Protein 9FMQ (pdb70)

Nearest PDB structures (foldseek):
  3nr9-assembly1_A-2  TM=9.025E-01  e=6.135E-30  Homo sapiens
  6ytg-assembly1_A  TM=8.975E-01  e=8.026E-30  Homo sapiens
  6yu1-assembly2_c  TM=8.783E-01  e=3.782E-30  Homo sapiens
  6yu1-assembly1_a  TM=8.771E-01  e=2.351E-29  Homo sapiens
  2w9z-assembly1_B  TM=7.245E-01  e=4.584E-13  Homo sapiens

Radius of gyration: 21.8 Å; Cα contacts (8 Å, |Δi|>4): 667; chains: 1; bounding box: 48×62×70 Å

Solvent-accessible surface area: 17630 Å² total; per-residue (Å²): 133,46,132,16,14,12,79,55,103,118,37,93,120,1,63,6,69,17,71,40,94,78,33,76,35,88,63,5,112,17,16,11,0,91,7,92,81,78,113,121,74,4,0,0,18,28,2,102,43,63,190,136,49,9,90,37,2,123,108,3,19,75,0,4,68,24,5,8,179,110,8,80,110,6,174,41,23,5,6,71,10,94,37,102,41,79,28,99,23,188,149,48,76,49,37,13,0,0,2,8,30,86,16,23,52,8,2,71,56,17,1,96,202,46,146,97,128,70,14,66,20,89,21,0,52,23,3,0,77,28,0,0,46,0,0,13,3,0,11,61,93,10,80,0,0,0,1,15,0,31,0,80,8,0,10,3,14,134,20,88,88,75,177,187,171,58,24,60,106,7,39,0,14,0,32,30,0,16,57,2,10,98,6,64,178,92,78,64,92,45,26,85,24,16,43,38,45,12,30,0,0,3,1,1,8,1,66,8,2,28,48,21,0,0,2,0,1,0,0,2,0,1,1,8,1,13,45,2,115,37,19,0,69,1,138,68,32,9,12,0,0,29,4,0,40,39,1,0,85,114,28,154,44,18,78,7,84,38,5,103,174,15,63,131,89,35,114,56,123,4,4,107,43,43,74,82,0,16,131,31,11,108,155,48,166,17,10,36,31,83,22,42,41,97,175,50,98,139,13,136,42,40,82,115,6,58,118,103,8,74,176,12,52,32,1,73,68,27,15,140,122,122,40,46,44,2,16,90,0,0,78,18,0,3,12,14,51,35,166,105,17,100,148,2,18,62,0,45,174,14,67,5,19,149,96

InterPro domains:
  IPR000719 Protein kinase domain [PF00069] (468-806)
  IPR000719 Protein kinase domain [PS50011] (468-806)
  IPR000719 Protein kinase domain [SM00220] (468-806)
  IPR008271 Serine/threonine-protein kinase, active site [PS00108] (596-608)
  IPR011009 Protein kinase-like domain superfamily [SSF56112] (463-811)
  IPR017441 Protein kinase, ATP binding site [PS00107] (474-504)
  IPR051175 Dual specificity CLK kinases [PTHR45646] (381-810)

B-factor: mean 54.38, std 20.31, range [25.88, 158.22]

Structure (mmCIF, N/CA/C/O backbone):
data_9FMQ
#
_entry.id   9FMQ
#
_cell.length_a   64.720
_cell.length_b   68.670
_cell.length_c   84.720
_cell.angle_alpha   90.00
_cell.angle_beta   90.00
_cell.angle_gamma   90.00
#
_symmetry.space_group_name_H-M   'P 21 21 21'
#
loop_
_entity.id
_entity.type
_entity.pdbx_description
1 polymer 'LAMMER-like dual specificity kinase'
2 non-polymer 'ACETATE ION'
3 non-polymer 1,2-ETHANEDIOL
4 non-polymer 'CALCIUM ION'
5 water water
#
loop_
_atom_site.group_PDB
_atom_site.id
_atom_site.type_symbol
_atom_site.label_atom_id
_atom_site.label_alt_id
_atom_site.label_comp_id
_atom_site.label_asym_id
_atom_site.label_entity_id
_atom_site.label_seq_id
_atom_site.pdbx_PDB_ins_code
_atom_site.Cartn_x
_atom_site.Cartn_y
_atom_site.Cartn_z
_atom_site.occupancy
_atom_site.B_iso_or_equiv
_atom_site.auth_seq_id
_atom_site.auth_comp_id
_atom_site.auth_asym_id
_atom_site.auth_atom_id
_atom_site.pdbx_PDB_model_num
ATOM 1 N N . VAL A 1 14 ? 18.289 -16.124 21.844 1.00 89.84 453 VAL A N 1
ATOM 2 C CA . VAL A 1 14 ? 17.401 -17.103 22.459 1.00 82.60 453 VAL A CA 1
ATOM 3 C C . VAL A 1 14 ? 18.018 -17.569 23.770 1.00 86.89 453 VAL A C 1
ATOM 4 O O . VAL A 1 14 ? 19.214 -17.846 23.840 1.00 91.37 453 VAL A O 1
ATOM 8 N N . GLY A 1 15 ? 17.198 -17.661 24.814 1.00 82.78 454 GLY A N 1
ATOM 9 C CA . GLY A 1 15 ? 17.656 -18.039 26.127 1.00 84.41 454 GLY A CA 1
ATOM 10 C C . GLY A 1 15 ? 17.847 -16.875 27.077 1.00 91.81 454 GLY A C 1
ATOM 11 O O . GLY A 1 15 ? 17.912 -17.090 28.293 1.00 92.59 454 GLY A O 1
ATOM 12 N N . GLU A 1 16 ? 17.954 -15.656 26.554 1.00 84.40 455 GLU A N 1
ATOM 13 C CA . GLU A 1 16 ? 17.886 -14.467 27.387 1.00 79.12 455 GLU A CA 1
ATOM 14 C C . GLU A 1 16 ? 16.472 -14.312 27.946 1.00 70.92 455 GLU A C 1
ATOM 15 O O . GLU A 1 16 ? 15.554 -15.063 27.619 1.00 65.96 455 GLU A O 1
ATOM 21 N N . GLY A 1 17 ? 16.296 -13.315 28.800 1.00 69.29 456 GLY A N 1
ATOM 22 C CA . GLY A 1 17 ? 14.998 -12.993 29.345 1.00 63.82 456 GLY A CA 1
ATOM 23 C C . GLY A 1 17 ? 14.623 -11.571 28.985 1.00 63.29 456 GLY A C 1
ATOM 24 O O . GLY A 1 17 ? 15.484 -10.732 28.728 1.00 65.51 456 GLY A O 1
ATOM 25 N N . LEU A 1 18 ? 13.328 -11.313 28.948 1.00 61.47 457 LEU A N 1
ATOM 26 C CA . LEU A 1 18 ? 12.815 -9.984 28.703 1.00 57.50 457 LEU A CA 1
ATOM 27 C C . LEU A 1 18 ? 12.051 -9.528 29.935 1.00 58.25 457 LEU A C 1
ATOM 28 O O . LEU A 1 18 ? 11.401 -10.329 30.614 1.00 55.69 457 LEU A O 1
ATOM 33 N N . GLY A 1 19 ? 12.136 -8.236 30.219 1.00 59.47 458 GLY A N 1
ATOM 34 C CA . GLY A 1 19 ? 11.343 -7.632 31.262 1.00 59.43 458 GLY A CA 1
ATOM 35 C C . GLY A 1 19 ? 11.781 -8.063 32.641 1.00 64.35 458 GLY A C 1
ATOM 36 O O . GLY A 1 19 ? 11.041 -8.734 33.372 1.00 60.47 458 GLY A O 1
ATOM 37 N N . PRO A 1 20 ? 13.003 -7.661 33.022 1.00 68.47 459 PRO A N 1
ATOM 38 C CA . PRO A 1 20 ? 13.536 -8.019 34.341 1.00 63.11 459 PRO A CA 1
ATOM 39 C C . PRO A 1 20 ? 12.585 -7.610 35.457 1.00 67.84 459 PRO A C 1
ATOM 40 O O . PRO A 1 20 ? 11.869 -6.612 35.355 1.00 68.58 459 PRO A O 1
ATOM 44 N N . THR A 1 21 ? 12.585 -8.386 36.541 1.00 66.22 460 THR A N 1
ATOM 45 C CA . THR A 1 21 ? 11.689 -8.089 37.647 1.00 68.38 460 THR A CA 1
ATOM 46 C C . THR A 1 21 ? 12.428 -8.356 38.942 1.00 68.51 460 THR A C 1
ATOM 47 O O . THR A 1 21 ? 13.558 -8.856 38.939 1.00 70.12 460 THR A O 1
ATOM 51 N N . ALA A 1 22 ? 11.784 -8.003 40.057 1.00 67.60 461 ALA A N 1
ATOM 52 C CA . ALA A 1 22 ? 12.395 -8.266 41.359 1.00 74.65 461 ALA A CA 1
ATOM 53 C C . ALA A 1 22 ? 12.702 -9.755 41.532 1.00 71.91 461 ALA A C 1
ATOM 54 O O . ALA A 1 22 ? 13.835 -10.131 41.861 1.00 68.15 461 ALA A O 1
ATOM 56 N N . ASP A 1 23 ? 11.711 -10.624 41.278 1.00 69.15 462 ASP A N 1
ATOM 57 C CA . ASP A 1 23 ? 11.931 -12.063 41.433 1.00 67.85 462 ASP A CA 1
ATOM 58 C C . ASP A 1 23 ? 12.835 -12.623 40.342 1.00 66.54 462 ASP A C 1
ATOM 59 O O . ASP A 1 23 ? 13.596 -13.568 40.592 1.00 66.06 462 ASP A O 1
ATOM 64 N N . PHE A 1 24 ? 12.760 -12.065 39.136 1.00 65.79 463 PHE A N 1
ATOM 65 C CA . PHE A 1 24 ? 13.437 -12.590 37.949 1.00 63.75 463 PHE A CA 1
ATOM 66 C C . PHE A 1 24 ? 14.239 -11.461 37.331 1.00 66.13 463 PHE A C 1
ATOM 67 O O . PHE A 1 24 ? 13.795 -10.825 36.362 1.00 67.80 463 PHE A O 1
ATOM 75 N N . PRO A 1 25 ? 15.427 -11.184 37.875 1.00 68.85 464 PRO A N 1
ATOM 76 C CA . PRO A 1 25 ? 16.246 -10.071 37.375 1.00 67.49 464 PRO A CA 1
ATOM 77 C C . PRO A 1 25 ? 16.826 -10.302 35.994 1.00 72.21 464 PRO A C 1
ATOM 78 O O . PRO A 1 25 ? 17.154 -9.324 35.311 1.00 76.42 464 PRO A O 1
ATOM 82 N N . ASN A 1 26 ? 16.979 -11.550 35.562 1.00 69.69 465 ASN A N 1
ATOM 83 C CA . ASN A 1 26 ? 17.362 -11.847 34.188 1.00 71.13 465 ASN A CA 1
ATOM 84 C C . ASN A 1 26 ? 16.178 -11.838 33.227 1.00 68.42 465 ASN A C 1
ATOM 85 O O . ASN A 1 26 ? 16.324 -12.281 32.079 1.00 65.76 465 ASN A O 1
ATOM 90 N N . GLY A 1 27 ? 15.016 -11.354 33.668 1.00 66.40 466 GLY A N 1
ATOM 91 C CA . GLY A 1 27 ? 13.862 -11.253 32.798 1.00 64.21 466 GLY A CA 1
ATOM 92 C C . GLY A 1 27 ? 12.722 -12.168 33.183 1.00 55.10 466 GLY A C 1
ATOM 93 O O . GLY A 1 27 ? 12.919 -13.364 33.389 1.00 58.72 466 GLY A O 1
ATOM 94 N N . ARG A 1 28 ? 11.519 -11.611 33.269 1.00 58.08 467 ARG A N 1
ATOM 95 C CA . ARG A 1 28 ? 10.333 -12.409 33.566 1.00 53.48 467 ARG A CA 1
ATOM 96 C C . ARG A 1 28 ? 10.024 -13.398 32.449 1.00 51.37 467 ARG A C 1
ATOM 97 O O . ARG A 1 28 ? 9.567 -14.522 32.696 1.00 46.39 467 ARG A O 1
ATOM 105 N N . TYR A 1 29 ? 10.204 -12.968 31.223 1.00 49.17 468 TYR A N 1
ATOM 106 C CA . TYR A 1 29 ? 9.852 -13.750 30.051 1.00 47.90 468 TYR A CA 1
ATOM 107 C C . TYR A 1 29 ? 11.138 -14.338 29.503 1.00 52.54 468 TYR A C 1
ATOM 108 O O . TYR A 1 29 ? 12.019 -13.603 29.039 1.00 56.59 468 TYR A O 1
ATOM 117 N N . GLN A 1 30 ? 11.254 -15.654 29.577 1.00 49.73 469 GLN A N 1
ATOM 118 C CA . GLN A 1 30 ? 12.445 -16.335 29.106 1.00 51.95 469 GLN A CA 1
ATOM 119 C C . GLN A 1 30 ? 12.233 -16.695 27.642 1.00 52.86 469 GLN A C 1
ATOM 120 O O . GLN A 1 30 ? 11.281 -17.405 27.300 1.00 49.86 469 GLN A O 1
ATOM 126 N N . ILE A 1 31 ? 13.102 -16.174 26.780 1.00 56.77 470 ILE A N 1
ATOM 127 C CA . ILE A 1 31 ? 12.958 -16.389 25.347 1.00 55.80 470 ILE A CA 1
ATOM 128 C C . ILE A 1 31 ? 13.231 -17.849 25.034 1.00 55.52 470 ILE A C 1
ATOM 129 O O . ILE A 1 31 ? 14.276 -18.397 25.406 1.00 61.81 470 ILE A O 1
ATOM 134 N N . LEU A 1 32 ? 12.304 -18.482 24.326 1.00 54.06 471 LEU A N 1
ATOM 135 C CA . LEU A 1 32 ? 12.458 -19.884 23.976 1.00 55.85 471 LEU A CA 1
ATOM 136 C C . LEU A 1 32 ? 12.774 -20.097 22.508 1.00 57.96 471 LEU A C 1
ATOM 137 O O . LEU A 1 32 ? 13.726 -20.802 22.188 1.00 63.94 471 LEU A O 1
ATOM 142 N N . ALA A 1 33 ? 11.993 -19.519 21.608 1.00 56.25 472 ALA A N 1
ATOM 143 C CA . ALA A 1 33 ? 12.121 -19.841 20.195 1.00 57.45 472 ALA A CA 1
ATOM 144 C C . ALA A 1 33 ? 11.625 -18.663 19.374 1.00 60.91 472 ALA A C 1
ATOM 145 O O . ALA A 1 33 ? 10.800 -17.863 19.849 1.00 53.22 472 ALA A O 1
ATOM 147 N N . PRO A 1 34 ? 12.086 -18.540 18.132 1.00 60.53 473 PRO A N 1
ATOM 148 C CA . PRO A 1 34 ? 11.507 -17.545 17.228 1.00 55.65 473 PRO A CA 1
ATOM 149 C C . PRO A 1 34 ? 10.083 -17.904 16.830 1.00 54.37 473 PRO A C 1
ATOM 150 O O . PRO A 1 34 ? 9.714 -19.077 16.707 1.00 58.68 473 PRO A O 1
ATOM 154 N N . LEU A 1 35 ? 9.285 -16.876 16.598 1.00 57.28 474 LEU A N 1
ATOM 155 C CA . LEU A 1 35 ? 7.967 -17.076 16.008 1.00 56.85 474 LEU A CA 1
ATOM 156 C C . LEU A 1 35 ? 7.814 -16.391 14.668 1.00 58.11 474 LEU A C 1
ATOM 157 O O . LEU A 1 35 ? 7.230 -16.968 13.754 1.00 65.49 474 LEU A O 1
ATOM 162 N N . GLY A 1 36 ? 8.325 -15.180 14.529 1.00 57.45 475 GLY A N 1
ATOM 163 C CA . GLY A 1 36 ? 8.154 -14.440 13.291 1.00 61.07 475 GLY A CA 1
ATOM 164 C C . GLY A 1 36 ? 8.916 -13.144 13.390 1.00 61.92 475 GLY A C 1
ATOM 165 O O . GLY A 1 36 ? 9.410 -12.769 14.459 1.00 60.42 475 GLY A O 1
ATOM 166 N N . SER A 1 37 ? 9.019 -12.464 12.247 1.00 60.20 476 SER A N 1
ATOM 167 C CA . SER A 1 37 ? 9.786 -11.236 12.171 1.00 58.84 476 SER A CA 1
ATOM 168 C C . SER A 1 37 ? 9.244 -10.374 11.040 1.00 60.99 476 SER A C 1
ATOM 169 O O . SER A 1 37 ? 8.517 -10.840 10.166 1.00 61.64 476 SER A O 1
ATOM 172 N N . GLY A 1 38 ? 9.627 -9.114 11.066 1.00 61.14 477 GLY A N 1
ATOM 173 C CA . GLY A 1 38 ? 9.197 -8.187 10.042 1.00 64.45 477 GLY A CA 1
ATOM 174 C C . GLY A 1 38 ? 9.786 -6.839 10.346 1.00 66.63 477 GLY A C 1
ATOM 175 O O . GLY A 1 38 ? 10.523 -6.657 11.324 1.00 66.25 477 GLY A O 1
ATOM 176 N N . THR A 1 39 ? 9.453 -5.881 9.491 1.00 67.60 478 THR A N 1
ATOM 177 C CA . THR A 1 39 ? 9.970 -4.544 9.699 1.00 67.06 478 THR A CA 1
ATOM 178 C C . THR A 1 39 ? 9.631 -4.011 11.084 1.00 71.44 478 THR A C 1
ATOM 179 O O . THR A 1 39 ? 10.340 -3.135 11.587 1.00 77.02 478 THR A O 1
ATOM 183 N N . PHE A 1 40 ? 8.587 -4.542 11.726 1.00 70.86 479 PHE A N 1
ATOM 184 C CA . PHE A 1 40 ? 8.255 -4.116 13.082 1.00 72.64 479 PHE A CA 1
ATOM 185 C C . PHE A 1 40 ? 9.273 -4.617 14.104 1.00 70.09 479 PHE A C 1
ATOM 186 O O . PHE A 1 40 ? 9.541 -3.937 15.101 1.00 72.11 479 PHE A O 1
ATOM 194 N N . GLY A 1 41 ? 9.824 -5.794 13.897 1.00 68.32 480 GLY A N 1
ATOM 195 C CA . GLY A 1 41 ? 10.659 -6.403 14.911 1.00 65.11 480 GLY A CA 1
ATOM 196 C C . GLY A 1 41 ? 10.506 -7.913 14.889 1.00 63.69 480 GLY A C 1
ATOM 197 O O . GLY A 1 41 ? 10.403 -8.526 13.821 1.00 59.48 480 GLY A O 1
ATOM 198 N N . LYS A 1 42 ? 10.477 -8.494 16.084 1.00 55.82 481 LYS A N 1
ATOM 199 C CA . LYS A 1 42 ? 10.533 -9.929 16.224 1.00 56.39 481 LYS A CA 1
ATOM 200 C C . LYS A 1 42 ? 9.460 -10.363 17.206 1.00 49.75 481 LYS A C 1
ATOM 201 O O . LYS A 1 42 ? 9.118 -9.622 18.129 1.00 57.65 481 LYS A O 1
ATOM 207 N N . VAL A 1 43 ? 8.919 -11.551 16.977 1.00 52.19 482 VAL A N 1
ATOM 208 C CA . VAL A 1 43 ? 8.050 -12.222 17.935 1.00 49.77 482 VAL A CA 1
ATOM 209 C C . VAL A 1 43 ? 8.777 -13.470 18.384 1.00 54.41 482 VAL A C 1
ATOM 210 O O . VAL A 1 43 ? 9.328 -14.214 17.560 1.00 52.51 482 VAL A O 1
ATOM 214 N N . VAL A 1 44 ? 8.769 -13.704 19.692 1.00 47.62 483 VAL A N 1
ATOM 215 C CA . VAL A 1 44 ? 9.455 -14.838 20.276 1.00 48.50 483 VAL A CA 1
ATOM 216 C C . VAL A 1 44 ? 8.465 -15.584 21.151 1.00 48.99 483 VAL A C 1
ATOM 217 O O . VAL A 1 44 ? 7.587 -14.978 21.773 1.00 43.89 483 VAL A O 1
ATOM 221 N N . SER A 1 45 ? 8.558 -16.904 21.119 1.00 49.20 484 SER A N 1
ATOM 222 C CA . SER A 1 45 ? 7.890 -17.732 22.095 1.00 46.07 484 SER A CA 1
ATOM 223 C C . SER A 1 45 ? 8.661 -17.619 23.404 1.00 43.52 484 SER A C 1
ATOM 224 O O . SER A 1 45 ? 9.891 -17.650 23.412 1.00 46.79 484 SER A O 1
ATOM 227 N N . CYS A 1 46 ? 7.942 -17.460 24.504 1.00 43.87 485 CYS A N 1
ATOM 228 C CA . CYS A 1 46 ? 8.575 -17.200 25.782 1.00 40.69 485 CYS A CA 1
ATOM 229 C C . CYS A 1 46 ? 7.880 -18.006 26.859 1.00 39.70 485 CYS A C 1
ATOM 230 O O . CYS A 1 46 ? 6.709 -18.342 26.728 1.00 40.97 485 CYS A O 1
ATOM 233 N N . TRP A 1 47 ? 8.626 -18.306 27.914 1.00 45.27 486 TRP A N 1
ATOM 234 C CA . TRP A 1 47 ? 8.092 -18.876 29.146 1.00 41.86 486 TRP A CA 1
ATOM 235 C C . TRP A 1 47 ? 7.925 -17.753 30.158 1.00 41.18 486 TRP A C 1
ATOM 236 O O . TRP A 1 47 ? 8.905 -17.087 30.517 1.00 46.94 486 TRP A O 1
ATOM 247 N N . ASP A 1 48 ? 6.693 -17.538 30.605 1.00 42.30 487 ASP A N 1
ATOM 248 C CA . ASP A 1 48 ? 6.410 -16.529 31.617 1.00 37.88 487 ASP A CA 1
ATOM 249 C C . ASP A 1 48 ? 6.786 -17.171 32.946 1.00 43.61 487 ASP A C 1
ATOM 250 O O . ASP A 1 48 ? 6.127 -18.114 33.393 1.00 39.86 487 ASP A O 1
ATOM 255 N N A ARG A 1 49 ? 7.865 -16.692 33.560 0.56 44.01 488 ARG A N 1
ATOM 256 N N B ARG A 1 49 ? 7.875 -16.691 33.551 0.44 44.02 488 ARG A N 1
ATOM 257 C CA A ARG A 1 49 ? 8.344 -17.336 34.773 0.56 45.56 488 ARG A CA 1
ATOM 258 C CA B ARG A 1 49 ? 8.382 -17.293 34.777 0.44 45.56 488 ARG A CA 1
ATOM 259 C C A ARG A 1 49 ? 7.417 -17.087 35.955 0.56 45.73 488 ARG A C 1
ATOM 260 C C B ARG A 1 49 ? 7.451 -17.058 35.962 0.44 45.72 488 ARG A C 1
ATOM 261 O O A ARG A 1 49 ? 7.491 -17.823 36.945 0.56 45.36 488 ARG A O 1
ATOM 262 O O B ARG A 1 49 ? 7.560 -17.773 36.965 0.44 45.39 488 ARG A O 1
ATOM 277 N N . VAL A 1 50 ? 6.531 -16.097 35.863 1.00 45.63 489 VAL A N 1
ATOM 278 C CA . VAL A 1 50 ? 5.592 -15.826 36.951 1.00 45.12 489 VAL A CA 1
ATOM 279 C C . VAL A 1 50 ? 4.424 -16.798 36.924 1.00 44.83 489 VAL A C 1
ATOM 280 O O . VAL A 1 50 ? 4.114 -17.443 37.933 1.00 49.65 489 VAL A O 1
ATOM 284 N N . THR A 1 51 ? 3.708 -16.846 35.797 1.00 42.50 490 THR A N 1
ATOM 285 C CA . THR A 1 51 ? 2.532 -17.689 35.698 1.00 39.25 490 THR A CA 1
ATOM 286 C C . THR A 1 51 ? 2.855 -19.087 35.218 1.00 44.79 490 THR A C 1
ATOM 287 O O . THR A 1 51 ? 1.985 -19.958 35.310 1.00 42.37 490 THR A O 1
ATOM 291 N N . GLU A 1 52 ? 4.083 -19.307 34.730 1.00 44.20 491 GLU A N 1
ATOM 292 C CA . GLU A 1 52 ? 4.567 -20.581 34.194 1.00 37.38 491 GLU A CA 1
ATOM 293 C C . GLU A 1 52 ? 3.640 -21.072 33.096 1.00 38.79 491 GLU A C 1
ATOM 294 O O . GLU A 1 52 ? 3.010 -22.137 33.156 1.00 39.08 491 GLU A O 1
ATOM 300 N N A GLN A 1 53 ? 3.554 -20.255 32.053 0.47 41.21 492 GLN A N 1
ATOM 301 N N B GLN A 1 53 ? 3.607 -20.245 32.058 0.53 41.20 492 GLN A N 1
ATOM 302 C CA A GLN A 1 53 ? 2.842 -20.654 30.851 0.47 38.91 492 GLN A CA 1
ATOM 303 C CA B GLN A 1 53 ? 2.849 -20.475 30.848 0.53 39.01 492 GLN A CA 1
ATOM 304 C C A GLN A 1 53 ? 3.547 -20.022 29.665 0.47 38.63 492 GLN A C 1
ATOM 305 C C B GLN A 1 53 ? 3.743 -20.121 29.676 0.53 38.43 492 GLN A C 1
ATOM 306 O O A GLN A 1 53 ? 4.146 -18.946 29.784 0.47 35.98 492 GLN A O 1
ATOM 307 O O B GLN A 1 53 ? 4.662 -19.313 29.803 0.53 37.11 492 GLN A O 1
ATOM 318 N N . LEU A 1 54 ? 3.436 -20.692 28.513 1.00 3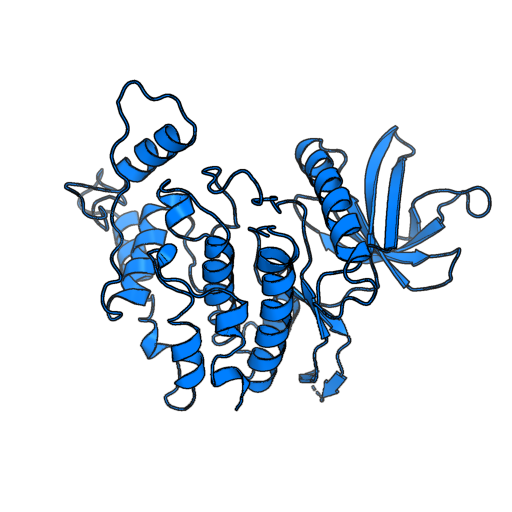6.82 493 LEU A N 1
ATOM 319 C CA . LEU A 1 54 ? 3.970 -20.165 27.259 1.00 38.15 493 LEU A CA 1
ATOM 320 C C . LEU A 1 54 ? 3.211 -18.917 26.826 1.00 40.67 493 LEU A C 1
ATOM 321 O O . LEU A 1 54 ? 1.981 -18.875 26.853 1.00 37.44 493 LEU A O 1
ATOM 326 N N . VAL A 1 55 ? 3.943 -17.904 26.373 1.00 37.82 494 VAL A N 1
ATOM 327 C CA . VAL A 1 55 ? 3.345 -16.700 25.836 1.00 33.58 494 VAL A CA 1
ATOM 328 C C . VAL A 1 55 ? 4.108 -16.368 24.565 1.00 35.66 494 VAL A C 1
ATOM 329 O O . VAL A 1 55 ? 5.114 -16.982 24.249 1.00 40.66 494 VAL A O 1
ATOM 333 N N . ALA A 1 56 ? 3.612 -15.397 23.835 1.00 36.17 495 ALA A N 1
ATOM 334 C CA . ALA A 1 56 ? 4.374 -14.851 22.727 1.00 38.90 495 ALA A CA 1
ATOM 335 C C . ALA A 1 56 ? 4.647 -13.397 23.040 1.00 39.24 495 ALA A C 1
ATOM 336 O O . ALA A 1 56 ? 3.758 -12.691 23.530 1.00 40.06 495 ALA A O 1
ATOM 338 N N . VAL A 1 57 ? 5.868 -12.944 22.797 1.00 38.76 496 VAL A N 1
ATOM 339 C CA . VAL A 1 57 ? 6.218 -11.553 23.070 1.00 40.81 496 VAL A CA 1
ATOM 340 C C . VAL A 1 57 ? 6.673 -10.902 21.770 1.00 42.22 496 VAL A C 1
ATOM 341 O O . VAL A 1 57 ? 7.593 -11.398 21.114 1.00 45.41 496 VAL A O 1
ATOM 345 N N . LYS A 1 58 ? 6.030 -9.807 21.411 1.00 43.67 497 LYS A N 1
ATOM 346 C CA . LYS A 1 58 ? 6.404 -9.017 20.243 1.00 47.14 497 LYS A CA 1
ATOM 347 C C . LYS A 1 58 ? 7.265 -7.863 20.737 1.00 52.87 497 LYS A C 1
ATOM 348 O O . LYS A 1 58 ? 6.789 -7.017 21.505 1.00 55.64 497 LYS A O 1
ATOM 354 N N . VAL A 1 59 ? 8.530 -7.844 20.320 1.00 52.67 498 VAL A N 1
ATOM 355 C CA . VAL A 1 59 ? 9.466 -6.793 20.691 1.00 60.44 498 VAL A CA 1
ATOM 356 C C . VAL A 1 59 ? 9.737 -5.943 19.454 1.00 64.53 498 VAL A C 1
ATOM 357 O O . VAL A 1 59 ? 10.251 -6.426 18.436 1.00 59.60 498 VAL A O 1
ATOM 361 N N . ILE A 1 60 ? 9.343 -4.698 19.535 1.00 65.46 499 ILE A N 1
ATOM 362 C CA . ILE A 1 60 ? 9.446 -3.779 18.425 1.00 70.58 499 ILE A CA 1
ATOM 363 C C . ILE A 1 60 ? 10.853 -3.201 18.415 1.00 77.57 499 ILE A C 1
ATOM 364 O O . ILE A 1 60 ? 11.356 -2.766 19.455 1.00 78.62 499 ILE A O 1
ATOM 369 N N . ARG A 1 61 ? 11.501 -3.234 17.250 1.00 79.33 500 ARG A N 1
ATOM 370 C CA . ARG A 1 61 ? 12.772 -2.540 17.079 1.00 85.60 500 ARG A CA 1
ATOM 371 C C . ARG A 1 61 ? 12.658 -1.123 17.619 1.00 90.34 500 ARG A C 1
ATOM 372 O O . ARG A 1 61 ? 11.647 -0.450 17.411 1.00 87.32 500 ARG A O 1
ATOM 380 N N . ALA A 1 62 ? 13.704 -0.675 18.319 1.00 98.57 501 ALA A N 1
ATOM 381 C CA . ALA A 1 62 ? 13.703 0.634 18.970 1.00 98.68 501 ALA A CA 1
ATOM 382 C C . ALA A 1 62 ? 13.627 1.783 17.965 1.00 110.48 501 ALA A C 1
ATOM 383 O O . ALA A 1 62 ? 13.621 2.961 18.350 1.00 110.13 501 ALA A O 1
ATOM 385 N N . VAL A 1 63 ? 13.601 1.444 16.673 1.00 113.20 502 VAL A N 1
ATOM 386 C CA . VAL A 1 63 ? 13.230 2.393 15.628 1.00 116.50 502 VAL A CA 1
ATOM 387 C C . VAL A 1 63 ? 11.900 3.043 15.993 1.00 115.84 502 VAL A C 1
ATOM 388 O O . VAL A 1 63 ? 10.948 2.353 16.373 1.00 116.59 502 VAL A O 1
ATOM 392 N N . ARG A 1 64 ? 11.825 4.377 15.872 1.00 101.64 503 ARG A N 1
ATOM 393 C CA . ARG A 1 64 ? 10.648 5.106 16.350 1.00 102.19 503 ARG A CA 1
ATOM 394 C C . ARG A 1 64 ? 9.398 4.784 15.536 1.00 100.50 503 ARG A C 1
ATOM 395 O O . ARG A 1 64 ? 8.311 4.613 16.105 1.00 94.55 503 ARG A O 1
ATOM 403 N N . LYS A 1 65 ? 9.525 4.727 14.205 1.00 100.22 504 LYS A N 1
ATOM 404 C CA . LYS A 1 65 ? 8.362 4.519 13.343 1.00 91.58 504 LYS A CA 1
ATOM 405 C C . LYS A 1 65 ? 7.566 3.298 13.780 1.00 88.87 504 LYS A C 1
ATOM 406 O O . LYS A 1 65 ? 6.354 3.377 14.012 1.00 87.57 504 LYS A O 1
ATOM 412 N N . TYR A 1 66 ? 8.238 2.161 13.922 1.00 87.22 505 TYR A N 1
ATOM 413 C CA . TYR A 1 66 ? 7.549 0.963 14.363 1.00 81.63 505 TYR A CA 1
ATOM 414 C C . TYR A 1 66 ? 7.213 1.004 15.848 1.00 82.84 505 TYR A C 1
ATOM 415 O O . TYR A 1 66 ? 6.311 0.280 16.283 1.00 74.81 505 TYR A O 1
ATOM 424 N N . ALA A 1 67 ? 7.900 1.836 16.635 1.00 81.53 506 ALA A N 1
ATOM 425 C CA . ALA A 1 67 ? 7.634 1.867 18.071 1.00 81.68 506 ALA A CA 1
ATOM 426 C C . ALA A 1 67 ? 6.399 2.689 18.411 1.00 78.70 506 ALA A C 1
ATOM 427 O O . ALA A 1 67 ? 5.651 2.326 19.324 1.00 78.63 506 ALA A O 1
ATOM 429 N N . GLU A 1 68 ? 6.156 3.785 17.697 1.00 79.33 507 GLU A N 1
ATOM 430 C CA . GLU A 1 68 ? 4.930 4.534 17.943 1.00 77.50 507 GLU A CA 1
ATOM 431 C C . GLU A 1 68 ? 3.710 3.764 17.441 1.00 72.05 507 GLU A C 1
ATOM 432 O O . GLU A 1 68 ? 2.614 3.908 17.993 1.00 69.52 507 GLU A O 1
ATOM 438 N N . ALA A 1 69 ? 3.892 2.925 16.417 1.00 72.34 508 ALA A N 1
ATOM 439 C CA . ALA A 1 69 ? 2.824 2.033 15.979 1.00 67.12 508 ALA A CA 1
ATOM 440 C C . ALA A 1 69 ? 2.522 0.994 17.044 1.00 65.39 508 ALA A C 1
ATOM 441 O O . ALA A 1 69 ? 1.367 0.604 17.237 1.00 61.72 508 ALA A O 1
ATOM 443 N N . ALA A 1 70 ? 3.560 0.515 17.726 1.00 66.12 509 ALA A N 1
ATOM 444 C CA . ALA A 1 70 ? 3.363 -0.463 18.792 1.00 65.67 509 ALA A CA 1
ATOM 445 C C . ALA A 1 70 ? 2.517 0.102 19.922 1.00 63.42 509 ALA A C 1
ATOM 446 O O . ALA A 1 70 ? 1.728 -0.628 20.533 1.00 62.57 509 ALA A O 1
ATOM 448 N N . ARG A 1 71 ? 2.645 1.395 20.192 1.00 63.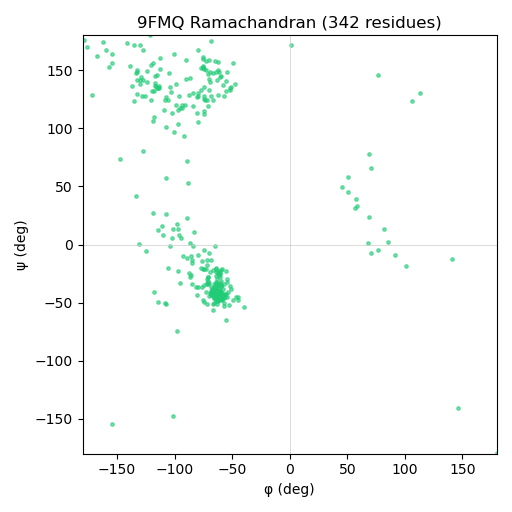50 510 ARG A N 1
ATOM 449 C CA . ARG A 1 71 ? 1.907 2.009 21.286 1.00 63.27 510 ARG A CA 1
ATOM 450 C C . ARG A 1 71 ? 0.434 2.197 20.968 1.00 63.81 510 ARG A C 1
ATOM 451 O O . ARG A 1 71 ? -0.410 2.045 21.857 1.00 61.72 510 ARG A O 1
ATOM 459 N N . MET A 1 72 ? 0.091 2.497 19.714 1.00 63.88 511 MET A N 1
ATOM 460 C CA . MET A 1 72 ? -1.327 2.536 19.380 1.00 63.43 511 MET A CA 1
ATOM 461 C C . MET A 1 72 ? -1.919 1.134 19.400 1.00 53.02 511 MET A C 1
ATOM 462 O O . MET A 1 72 ? -3.080 0.964 19.784 1.00 54.88 511 MET A O 1
ATOM 467 N N . GLU A 1 73 ? -1.115 0.126 19.035 1.00 50.77 512 GLU A N 1
ATOM 468 C CA . GLU A 1 73 ? -1.552 -1.260 19.098 1.00 52.25 512 GLU A CA 1
ATOM 469 C C . GLU A 1 73 ? -1.934 -1.638 20.525 1.00 50.66 512 GLU A C 1
ATOM 470 O O . GLU A 1 73 ? -2.996 -2.224 20.767 1.00 50.84 512 GLU A O 1
ATOM 476 N N . ILE A 1 74 ? -1.087 -1.287 21.486 1.00 51.44 513 ILE A N 1
ATOM 477 C CA . ILE A 1 74 ? -1.412 -1.547 22.888 1.00 52.14 513 ILE A CA 1
ATOM 478 C C . ILE A 1 74 ? -2.760 -0.931 23.238 1.00 47.75 513 ILE A C 1
ATOM 479 O O . ILE A 1 74 ? -3.614 -1.574 23.852 1.00 49.84 513 ILE A O 1
ATOM 484 N N . ASP A 1 75 ? -2.990 0.310 22.813 1.00 55.46 514 ASP A N 1
ATOM 485 C CA . ASP A 1 75 ? -4.223 1.003 23.179 1.00 58.49 514 ASP A CA 1
ATOM 486 C C . ASP A 1 75 ? -5.449 0.302 22.607 1.00 54.71 514 ASP A C 1
ATOM 487 O O . ASP A 1 75 ? -6.453 0.111 23.305 1.00 53.86 514 ASP A O 1
ATOM 492 N N . ILE A 1 76 ? -5.388 -0.104 21.342 1.00 46.69 515 ILE A N 1
ATOM 493 C CA . ILE A 1 76 ? -6.526 -0.812 20.772 1.00 51.55 515 ILE A CA 1
ATOM 494 C C . ILE A 1 76 ? -6.716 -2.155 21.461 1.00 46.03 515 ILE A C 1
ATOM 495 O O . ILE A 1 76 ? -7.840 -2.529 21.818 1.00 44.68 515 ILE A O 1
ATOM 500 N N . LEU A 1 77 ? -5.623 -2.913 21.661 1.00 44.40 516 LEU A N 1
ATOM 501 C CA . LEU A 1 77 ? -5.784 -4.234 22.251 1.00 40.47 516 LEU A CA 1
ATOM 502 C C . LEU A 1 77 ? -6.324 -4.153 23.671 1.00 43.63 516 LEU A C 1
ATOM 503 O O . LEU A 1 77 ? -6.993 -5.086 24.125 1.00 42.11 516 LEU A O 1
ATOM 508 N N . LEU A 1 78 ? -6.070 -3.060 24.385 1.00 44.51 517 LEU A N 1
ATOM 509 C CA . LEU A 1 78 ? -6.683 -2.954 25.712 1.00 51.39 517 LEU A CA 1
ATOM 510 C C . LEU A 1 78 ? -8.203 -2.885 25.590 1.00 50.20 517 LEU A C 1
ATOM 511 O O . LEU A 1 78 ? -8.926 -3.577 26.320 1.00 53.41 517 LEU A O 1
ATOM 516 N N . GLU A 1 79 ? -8.702 -2.096 24.637 1.00 52.30 518 GLU A N 1
ATOM 517 C CA . GLU A 1 79 ? -10.145 -1.963 24.461 1.00 54.72 518 GLU A CA 1
ATOM 518 C C . GLU A 1 79 ? -10.759 -3.260 23.942 1.00 51.07 518 GLU A C 1
ATOM 519 O O . GLU A 1 79 ? -11.782 -3.715 24.467 1.00 52.72 518 GLU A O 1
ATOM 525 N N . LEU A 1 80 ? -10.121 -3.910 22.954 1.00 46.12 519 LEU A N 1
ATOM 526 C CA . LEU A 1 80 ? -10.661 -5.183 22.483 1.00 44.70 519 LEU A CA 1
ATOM 527 C C . LEU A 1 80 ? -10.701 -6.221 23.592 1.00 47.05 519 LEU A C 1
ATOM 528 O O . LEU A 1 80 ? -11.630 -7.038 23.654 1.00 46.77 519 LEU A O 1
ATOM 533 N N . GLY A 1 81 ? -9.665 -6.260 24.433 1.00 45.21 520 GLY A N 1
ATOM 534 C CA . GLY A 1 81 ? -9.622 -7.261 25.474 1.00 47.98 520 GLY A CA 1
ATOM 535 C C . GLY A 1 81 ? -10.628 -6.983 26.578 1.00 47.15 520 GLY A C 1
ATOM 536 O O . GLY A 1 81 ? -11.113 -7.911 27.217 1.00 48.06 520 GLY A O 1
ATOM 537 N N . ARG A 1 82 ? -10.935 -5.713 26.816 1.00 45.34 521 ARG A N 1
ATOM 538 C CA . ARG A 1 82 ? -11.978 -5.360 27.779 1.00 52.85 521 ARG A CA 1
ATOM 539 C C . ARG A 1 82 ? -13.342 -5.857 27.319 1.00 57.26 521 ARG A C 1
ATOM 540 O O . ARG A 1 82 ? -14.090 -6.472 28.096 1.00 54.81 521 ARG A O 1
ATOM 548 N N . LYS A 1 83 ? -13.671 -5.615 26.044 1.00 51.72 522 LYS A N 1
ATOM 549 C CA . LYS A 1 83 ? -14.952 -6.035 25.499 1.00 52.05 522 LYS A CA 1
ATOM 550 C C . LYS A 1 83 ? -15.013 -7.534 25.237 1.00 53.36 522 LYS A C 1
ATOM 551 O O . LYS A 1 83 ? -16.114 -8.084 25.158 1.00 53.30 522 LYS A O 1
ATOM 557 N N . ASP A 1 84 ? -13.878 -8.223 25.093 1.00 44.01 523 ASP A N 1
ATOM 558 C CA . ASP A 1 84 ? -13.893 -9.636 24.712 1.00 45.42 523 ASP A CA 1
ATOM 559 C C . ASP A 1 84 ? -12.728 -10.390 25.345 1.00 46.03 523 ASP A C 1
ATOM 560 O O . ASP A 1 84 ? -11.783 -10.803 24.667 1.00 43.86 523 ASP A O 1
ATOM 565 N N . PRO A 1 85 ? -12.799 -10.653 26.649 1.00 50.14 524 PRO A N 1
ATOM 566 C CA . PRO A 1 85 ? -11.646 -11.261 27.350 1.00 50.59 524 PRO A CA 1
ATOM 567 C C . PRO A 1 85 ? -11.215 -12.611 26.834 1.00 50.70 524 PRO A C 1
ATOM 568 O O . PRO A 1 85 ? -10.013 -12.915 26.892 1.00 51.67 524 PRO A O 1
ATOM 572 N N . THR A 1 86 ? -12.157 -13.454 26.395 1.00 49.55 525 THR A N 1
ATOM 573 C CA . THR A 1 86 ? -11.856 -14.808 25.945 1.00 47.52 525 THR A CA 1
ATOM 574 C C . THR A 1 86 ? -11.652 -14.903 24.441 1.00 49.77 525 THR A C 1
ATOM 575 O O . THR A 1 86 ? -11.509 -16.010 23.918 1.00 48.29 525 THR A O 1
ATOM 579 N N . SER A 1 87 ? -11.655 -13.777 23.731 1.00 48.24 526 SER A N 1
ATOM 580 C CA . SER A 1 87 ? -11.470 -13.789 22.274 1.00 46.04 526 SER A CA 1
ATOM 581 C C . SER A 1 87 ? -12.516 -14.655 21.584 1.00 44.79 526 SER A C 1
ATOM 582 O O . SER A 1 87 ? -12.223 -15.332 20.587 1.00 47.50 526 SER A O 1
ATOM 585 N N . ARG A 1 88 ? -13.759 -14.602 22.079 1.00 43.47 527 ARG A N 1
ATOM 586 C CA . ARG A 1 88 ? -14.840 -15.257 21.357 1.00 46.92 527 ARG A CA 1
ATOM 587 C C . ARG A 1 88 ? -14.995 -14.662 19.959 1.00 50.74 527 ARG A C 1
ATOM 588 O O . ARG A 1 88 ? -15.492 -15.345 19.055 1.00 47.81 527 ARG A O 1
ATOM 596 N N . PHE A 1 89 ? -14.563 -13.418 19.766 1.00 44.29 528 PHE A N 1
ATOM 597 C CA . PHE A 1 89 ? -14.584 -12.816 18.442 1.00 40.88 528 PHE A CA 1
ATOM 598 C C . PHE A 1 89 ? -13.241 -12.893 17.713 1.00 40.64 528 PHE A C 1
ATOM 599 O O . PHE A 1 89 ? -13.079 -12.214 16.699 1.00 37.21 528 PHE A O 1
ATOM 607 N N . HIS A 1 90 ? -12.286 -13.707 18.186 1.00 36.37 529 HIS A N 1
ATOM 608 C CA . HIS A 1 90 ? -11.107 -14.160 17.436 1.00 37.93 529 HIS A CA 1
ATOM 609 C C . HIS A 1 90 ? -10.080 -13.066 17.144 1.00 36.98 529 HIS A C 1
ATOM 610 O O . HIS A 1 90 ? -9.285 -13.178 16.184 1.00 38.08 529 HIS A O 1
ATOM 617 N N . CYS A 1 91 ? -10.051 -11.995 17.925 1.00 34.23 530 CYS A N 1
ATOM 618 C CA . CYS A 1 91 ? -8.924 -11.088 17.884 1.00 34.08 530 CYS A CA 1
ATOM 619 C C . CYS A 1 91 ? -7.907 -11.569 18.913 1.00 38.39 530 CYS A C 1
ATOM 620 O O . CYS A 1 91 ? -8.294 -12.056 19.982 1.00 39.21 530 CYS A O 1
ATOM 623 N N . VAL A 1 92 ? -6.618 -11.459 18.572 1.00 33.39 531 VAL A N 1
ATOM 624 C CA . VAL A 1 92 ? -5.552 -11.896 19.487 1.00 33.17 531 VAL A CA 1
ATOM 625 C C . VAL A 1 92 ? -5.695 -11.198 20.837 1.00 35.72 531 VAL A C 1
ATOM 626 O O . VAL A 1 92 ? -6.001 -9.997 20.919 1.00 36.41 531 VAL A O 1
ATOM 630 N N . ARG A 1 93 ? -5.436 -11.951 21.902 1.00 37.46 532 ARG A N 1
ATOM 631 C CA . ARG A 1 93 ? -5.511 -11.429 23.260 1.00 41.83 532 ARG A CA 1
ATOM 632 C C . ARG A 1 93 ? -4.129 -10.951 23.706 1.00 38.80 532 ARG A C 1
ATOM 633 O O . ARG A 1 93 ? -3.173 -11.729 23.734 1.00 37.28 532 ARG A O 1
ATOM 641 N N . MET A 1 94 ? -4.020 -9.670 24.035 1.00 38.55 533 MET A N 1
ATOM 642 C CA . MET A 1 94 ? -2.826 -9.136 24.669 1.00 37.27 533 MET A CA 1
ATOM 643 C C . MET A 1 94 ? -2.926 -9.383 26.173 1.00 42.78 533 MET A C 1
ATOM 644 O O . MET A 1 94 ? -3.871 -8.914 26.814 1.00 42.34 533 MET A O 1
ATOM 649 N N . LEU A 1 95 ? -1.973 -10.137 26.728 1.00 39.05 534 LEU A N 1
ATOM 650 C CA . LEU A 1 95 ? -1.984 -10.381 28.173 1.00 43.37 534 LEU A CA 1
ATOM 651 C C . LEU A 1 95 ? -1.312 -9.278 28.948 1.00 50.61 534 LEU A C 1
ATOM 652 O O . LEU A 1 95 ? -1.707 -8.999 30.074 1.00 51.69 534 LEU A O 1
ATOM 657 N N . SER A 1 96 ? -0.280 -8.671 28.397 1.00 45.15 535 SER A N 1
ATOM 658 C CA . SER A 1 96 ? 0.478 -7.709 29.172 1.00 50.02 535 SER A CA 1
ATOM 659 C C . SER A 1 96 ? 1.284 -6.879 28.194 1.00 52.44 535 SER A C 1
ATOM 660 O O . SER A 1 96 ? 1.279 -7.128 26.985 1.00 45.22 535 SER A O 1
ATOM 663 N N . TYR A 1 97 ? 1.951 -5.864 28.723 1.00 49.27 536 TYR A N 1
ATOM 664 C CA . TYR A 1 97 ? 2.887 -5.105 27.914 1.00 58.13 536 TYR A CA 1
ATOM 665 C C . TYR A 1 97 ? 3.867 -4.449 28.855 1.00 65.17 536 TYR A C 1
ATOM 666 O O . TYR A 1 97 ? 3.541 -4.164 30.008 1.00 65.36 536 TYR A O 1
ATOM 675 N N . PHE A 1 98 ? 5.062 -4.202 28.349 1.00 61.58 537 PHE A N 1
ATOM 676 C CA . PHE A 1 98 ? 6.101 -3.612 29.176 1.00 66.20 537 PHE A CA 1
ATOM 677 C C . PHE A 1 98 ? 7.128 -3.001 28.241 1.00 69.75 537 PHE A C 1
ATOM 678 O O . PHE A 1 98 ? 7.101 -3.214 27.023 1.00 65.61 537 PHE A O 1
ATOM 686 N N . THR A 1 99 ? 8.011 -2.205 28.818 1.00 67.06 538 THR A N 1
ATOM 687 C CA . THR A 1 99 ? 9.151 -1.676 28.093 1.00 67.59 538 THR A CA 1
ATOM 688 C C . THR A 1 99 ? 10.379 -2.422 28.569 1.00 72.23 538 THR A C 1
ATOM 689 O O . THR A 1 99 ? 10.651 -2.478 29.776 1.00 66.96 538 THR A O 1
ATOM 693 N N . HIS A 1 100 ? 11.097 -3.010 27.627 1.00 71.03 539 HIS A N 1
ATOM 694 C CA . HIS A 1 100 ? 12.344 -3.692 27.926 1.00 76.08 539 HIS A CA 1
ATOM 695 C C . HIS A 1 100 ? 13.462 -2.711 27.628 1.00 82.03 539 HIS A C 1
ATOM 696 O O . HIS A 1 100 ? 13.798 -2.467 26.465 1.00 83.39 539 HIS A O 1
ATOM 703 N N . VAL A 1 101 ? 14.031 -2.138 28.680 1.00 86.29 540 VAL A N 1
ATOM 704 C CA . VAL A 1 101 ? 15.190 -1.271 28.522 1.00 91.35 540 VAL A CA 1
ATOM 705 C C . VAL A 1 101 ? 16.408 -2.175 28.374 1.00 92.18 540 VAL A C 1
ATOM 706 O O . VAL A 1 101 ? 16.851 -2.800 29.340 1.00 93.85 540 VAL A O 1
ATOM 710 N N . SER A 1 102 ? 16.919 -2.279 27.149 1.00 97.64 541 SER A N 1
ATOM 711 C CA . SER A 1 102 ? 18.061 -3.133 26.862 1.00 108.48 541 SER A CA 1
ATOM 712 C C . SER A 1 102 ? 19.292 -2.662 27.637 1.00 118.31 541 SER A C 1
ATOM 713 O O . SER A 1 102 ? 19.395 -1.500 28.042 1.00 117.76 541 SER A O 1
ATOM 716 N N . GLN A 1 103 ? 20.236 -3.588 27.846 1.00 121.82 542 GLN A N 1
ATOM 717 C CA . GLN A 1 103 ? 21.459 -3.247 28.573 1.00 128.89 542 GLN A CA 1
ATOM 718 C C . GLN A 1 103 ? 22.250 -2.152 27.870 1.00 128.76 542 GLN A C 1
ATOM 719 O O . GLN A 1 103 ? 22.987 -1.401 28.521 1.00 129.19 542 GLN A O 1
ATOM 725 N N . GLN A 1 104 ? 22.123 -2.057 26.544 1.00 128.78 543 GLN A N 1
ATOM 726 C CA . GLN A 1 104 ? 22.732 -0.952 25.813 1.00 127.55 543 GLN A CA 1
ATOM 727 C C . GLN A 1 104 ? 22.078 0.372 26.189 1.00 127.05 543 GLN A C 1
ATOM 728 O O . GLN A 1 104 ? 22.765 1.363 26.463 1.00 124.58 543 GLN A O 1
ATOM 734 N N . GLY A 1 105 ? 20.749 0.398 26.223 1.00 124.99 544 GLY A N 1
ATOM 735 C CA . GLY A 1 105 ? 20.002 1.605 26.509 1.00 124.11 544 GLY A CA 1
ATOM 736 C C . GLY A 1 105 ? 18.763 1.682 25.646 1.00 119.39 544 GLY A C 1
ATOM 737 O O . GLY A 1 105 ? 17.865 2.494 25.891 1.00 118.07 544 GLY A O 1
ATOM 738 N N . ASN A 1 106 ? 18.707 0.825 24.631 1.00 118.10 545 ASN A N 1
ATOM 739 C CA . ASN A 1 106 ? 17.557 0.783 23.741 1.00 112.16 545 ASN A CA 1
ATOM 740 C C . ASN A 1 106 ? 16.329 0.290 24.494 1.00 105.17 545 ASN A C 1
ATOM 741 O O . ASN A 1 106 ? 16.347 -0.792 25.088 1.00 100.32 545 ASN A O 1
ATOM 746 N N . ALA A 1 107 ? 15.266 1.085 24.477 1.00 102.19 546 ALA A N 1
ATOM 747 C CA . ALA A 1 107 ? 13.984 0.681 25.031 1.00 97.53 546 ALA A CA 1
ATOM 748 C C . ALA A 1 107 ? 13.116 0.127 23.911 1.00 90.78 546 ALA A C 1
ATOM 749 O O . ALA A 1 107 ? 12.781 0.846 22.960 1.00 91.55 546 ALA A O 1
ATOM 751 N N . HIS A 1 108 ? 12.765 -1.144 24.021 1.00 84.61 547 HIS A N 1
ATOM 752 C CA . HIS A 1 108 ? 11.891 -1.793 23.061 1.00 82.20 547 HIS A CA 1
ATOM 753 C C . HIS A 1 108 ? 10.503 -1.915 23.669 1.00 77.02 547 HIS A C 1
ATOM 754 O O . HIS A 1 108 ? 10.363 -2.321 24.827 1.00 76.26 547 HIS A O 1
ATOM 761 N N . VAL A 1 109 ? 9.489 -1.519 22.904 1.00 73.66 548 VAL A N 1
ATOM 762 C CA . VAL A 1 109 ? 8.108 -1.758 23.304 1.00 71.25 548 VAL A CA 1
ATOM 763 C C . VAL A 1 109 ? 7.805 -3.230 23.098 1.00 64.62 548 VAL A C 1
ATOM 764 O O . VAL A 1 109 ? 8.013 -3.769 22.003 1.00 67.05 548 VAL A O 1
ATOM 768 N N . CYS A 1 110 ? 7.347 -3.901 24.153 1.00 62.84 549 CYS A N 1
ATOM 769 C CA . CYS A 1 110 ? 7.085 -5.335 24.099 1.00 52.90 549 CYS A CA 1
ATOM 770 C C . CYS A 1 110 ? 5.629 -5.595 24.403 1.00 55.15 549 CYS A C 1
ATOM 771 O O . CYS A 1 110 ? 5.088 -5.065 25.377 1.00 56.13 549 CYS A O 1
ATOM 774 N N . LEU A 1 111 ? 4.993 -6.414 23.578 1.00 48.52 550 LEU A N 1
ATOM 775 C CA . LEU A 1 111 ? 3.614 -6.800 23.811 1.00 47.16 550 LEU A CA 1
ATOM 776 C C . LEU A 1 111 ? 3.591 -8.286 24.086 1.00 46.70 550 LEU A C 1
ATOM 777 O O . LEU A 1 111 ? 4.283 -9.053 23.413 1.00 46.21 550 LEU A O 1
ATOM 782 N N . VAL A 1 112 ? 2.843 -8.683 25.111 1.00 46.09 551 VAL A N 1
ATOM 783 C CA . VAL A 1 112 ? 2.773 -10.068 25.528 1.00 39.04 551 VAL A CA 1
ATOM 784 C C . VAL A 1 112 ? 1.411 -10.590 25.133 1.00 39.48 551 VAL A C 1
ATOM 785 O O . VAL A 1 112 ? 0.387 -10.034 25.554 1.00 42.43 551 VAL A O 1
ATOM 789 N N . PHE A 1 113 ? 1.403 -11.672 24.360 1.00 38.21 552 PHE A N 1
ATOM 790 C CA . PHE A 1 113 ? 0.203 -12.256 23.799 1.00 38.96 552 PHE A CA 1
ATOM 791 C C . PHE A 1 113 ? 0.025 -13.673 24.301 1.00 38.57 552 PHE A C 1
ATOM 792 O O . PHE A 1 113 ? 0.978 -14.355 24.698 1.00 37.08 552 PHE A O 1
ATOM 800 N N . GLU A 1 114 ? -1.220 -14.116 24.268 1.00 36.43 553 GLU A N 1
ATOM 801 C CA . GLU A 1 114 ? -1.516 -15.529 24.416 1.00 40.73 553 GLU A CA 1
ATOM 802 C C . GLU A 1 114 ? -0.625 -16.329 23.456 1.00 40.59 553 GLU A C 1
ATOM 803 O O . GLU A 1 114 ? -0.127 -15.794 22.455 1.00 43.96 553 GLU A O 1
ATOM 809 N N . HIS A 1 115 ? -0.388 -17.598 23.775 1.00 37.75 554 HIS A N 1
ATOM 810 C CA . HIS A 1 115 ? 0.358 -18.483 22.900 1.00 44.50 554 HIS A CA 1
ATOM 811 C C . HIS A 1 115 ? -0.244 -18.436 21.504 1.00 47.95 554 HIS A C 1
ATOM 812 O O . HIS A 1 115 ? -1.463 -18.422 21.340 1.00 48.15 554 HIS A O 1
ATOM 819 N N . LEU A 1 116 ? 0.620 -18.335 20.506 1.00 44.44 555 LEU A N 1
ATOM 820 C CA . LEU A 1 116 ? 0.136 -18.120 19.160 1.00 47.08 555 LEU A CA 1
ATOM 821 C C . LEU A 1 116 ? 0.182 -19.437 18.403 1.00 53.77 555 LEU A C 1
ATOM 822 O O . LEU A 1 116 ? -0.022 -20.509 18.976 1.00 56.48 555 LEU A O 1
ATOM 827 N N . GLY A 1 117 ? 0.418 -19.371 17.113 1.00 51.65 556 GLY A N 1
ATOM 828 C CA . GLY A 1 117 ? 0.257 -20.530 16.279 1.00 52.08 556 GLY A CA 1
ATOM 829 C C . GLY A 1 117 ? 0.635 -20.131 14.883 1.00 48.16 556 GLY A C 1
ATOM 830 O O . GLY A 1 117 ? 0.994 -18.981 14.632 1.00 49.10 556 GLY A O 1
ATOM 831 N N . PRO A 1 118 ? 0.643 -21.087 13.959 1.00 51.24 557 PRO A N 1
ATOM 832 C CA . PRO A 1 118 ? 1.078 -20.771 12.595 1.00 44.51 557 PRO A CA 1
ATOM 833 C C . PRO A 1 118 ? 0.105 -19.828 11.906 1.00 40.29 557 PRO A C 1
ATOM 834 O O . PRO A 1 118 ? -1.108 -19.871 12.131 1.00 44.95 557 PRO A O 1
ATOM 838 N N . SER A 1 119 ? 0.648 -18.977 11.025 1.00 40.37 558 SER A N 1
ATOM 839 C CA . SER A 1 119 ? -0.237 -18.109 10.264 1.00 41.96 558 SER A CA 1
ATOM 840 C C . SER A 1 119 ? -0.847 -18.881 9.094 1.00 42.29 558 SER A C 1
ATOM 841 O O . SER A 1 119 ? -0.392 -19.982 8.739 1.00 38.37 558 SER A O 1
ATOM 844 N N . LEU A 1 120 ? -1.879 -18.285 8.478 1.00 37.27 559 LEU A N 1
ATOM 845 C CA . LEU A 1 120 ? -2.378 -18.819 7.219 1.00 38.23 559 LEU A CA 1
ATOM 846 C C . LEU A 1 120 ? -1.283 -18.876 6.177 1.00 37.19 559 LEU A C 1
ATOM 847 O O . LEU A 1 120 ? -1.316 -19.759 5.308 1.00 35.90 559 LEU A O 1
ATOM 852 N N . PHE A 1 121 ? -0.350 -17.906 6.192 1.00 34.38 560 PHE A N 1
ATOM 853 C CA . PHE A 1 121 ? 0.779 -17.988 5.289 1.00 33.62 560 PHE A CA 1
ATOM 854 C C . PHE A 1 121 ? 1.602 -19.235 5.560 1.00 37.51 560 PHE A C 1
ATOM 855 O O . PHE A 1 121 ? 2.012 -19.933 4.633 1.00 37.38 560 PHE A O 1
ATOM 863 N N . ASP A 1 122 ? 1.927 -19.484 6.831 1.00 38.37 561 ASP A N 1
ATOM 864 C CA . ASP A 1 122 ? 2.715 -20.677 7.159 1.00 40.69 561 ASP A CA 1
ATOM 865 C C . ASP A 1 122 ? 2.003 -21.940 6.693 1.00 40.26 561 ASP A C 1
ATOM 866 O O . ASP A 1 122 ? 2.644 -22.890 6.211 1.00 41.61 561 ASP A O 1
ATOM 871 N N . VAL A 1 123 ? 0.672 -21.963 6.835 1.00 36.64 562 VAL A N 1
ATOM 872 C CA . VAL A 1 123 ? -0.132 -23.107 6.407 1.00 40.50 562 VAL A CA 1
ATOM 873 C C . VAL A 1 123 ? -0.033 -23.313 4.901 1.00 39.85 562 VAL A C 1
ATOM 874 O O . VAL A 1 123 ? 0.194 -24.432 4.423 1.00 44.26 562 VAL A O 1
ATOM 878 N N . LEU A 1 124 ? -0.270 -22.247 4.133 1.00 38.31 563 LEU A N 1
ATOM 879 C CA . LEU A 1 124 ? -0.143 -22.314 2.681 1.00 42.53 563 LEU A CA 1
ATOM 880 C C . LEU A 1 124 ? 1.246 -22.743 2.286 1.00 42.92 563 LEU A C 1
ATOM 881 O O . LEU A 1 124 ? 1.408 -23.551 1.368 1.00 46.70 563 LEU A O 1
ATOM 886 N N . MET A 1 125 ? 2.270 -22.199 2.964 1.00 41.22 564 MET A N 1
ATOM 887 C CA . MET A 1 125 ? 3.638 -22.535 2.594 1.00 42.43 564 MET A CA 1
ATOM 888 C C . MET A 1 125 ? 3.942 -23.988 2.923 1.00 43.01 564 MET A C 1
ATOM 889 O O . MET A 1 125 ? 4.523 -24.707 2.101 1.00 45.35 564 MET A O 1
ATOM 894 N N . ARG A 1 126 ? 3.491 -24.450 4.093 1.00 44.77 565 ARG A N 1
ATOM 895 C CA . ARG A 1 126 ? 3.741 -25.836 4.477 1.00 50.62 565 ARG A CA 1
ATOM 896 C C . ARG A 1 126 ? 3.125 -26.793 3.470 1.00 50.22 565 ARG A C 1
ATOM 897 O O . ARG A 1 126 ? 3.686 -27.859 3.194 1.00 57.15 565 ARG A O 1
ATOM 905 N N . ASN A 1 127 ? 1.986 -26.419 2.906 1.00 53.25 566 ASN A N 1
ATOM 906 C CA . ASN A 1 127 ? 1.326 -27.212 1.880 1.00 59.79 566 ASN A CA 1
ATOM 907 C C . ASN A 1 127 ? 1.800 -26.858 0.482 1.00 51.08 566 ASN A C 1
ATOM 908 O O . ASN A 1 127 ? 1.074 -27.089 -0.492 1.00 59.23 566 ASN A O 1
ATOM 913 N N . HIS A 1 128 ? 2.996 -26.274 0.351 1.00 51.15 567 HIS A N 1
ATOM 914 C CA . HIS A 1 128 ? 3.596 -25.966 -0.951 1.00 51.14 567 HIS A CA 1
ATOM 915 C C . HIS A 1 128 ? 2.724 -25.050 -1.817 1.00 57.06 567 HIS A C 1
ATOM 916 O O . HIS A 1 128 ? 2.736 -25.155 -3.051 1.00 59.39 567 HIS A O 1
ATOM 923 N N . PHE A 1 129 ? 1.991 -24.135 -1.170 1.00 53.02 568 PHE A N 1
ATOM 924 C CA . PHE A 1 129 ? 1.085 -23.164 -1.811 1.00 54.84 568 PHE A CA 1
ATOM 925 C C . PHE A 1 129 ? 0.025 -23.858 -2.671 1.00 53.67 568 PHE A C 1
ATOM 926 O O . PHE A 1 129 ? -0.458 -23.299 -3.638 1.00 57.77 568 PHE A O 1
ATOM 934 N N . ARG A 1 130 ? -0.371 -25.060 -2.262 1.00 56.34 569 ARG A N 1
ATOM 935 C CA . ARG A 1 130 ? -1.551 -25.769 -2.736 1.00 58.13 569 ARG A CA 1
ATOM 936 C C . ARG A 1 130 ? -2.827 -25.140 -2.185 1.00 52.42 569 ARG A C 1
ATOM 937 O O . ARG A 1 130 ? -2.796 -24.494 -1.147 1.00 53.88 569 ARG A O 1
ATOM 945 N N . PRO A 1 131 ? -3.974 -25.359 -2.840 1.00 49.75 570 PRO A N 1
ATOM 946 C CA . PRO A 1 131 ? -5.252 -24.885 -2.281 1.00 54.16 570 PRO A CA 1
ATOM 947 C C . PRO A 1 131 ? -5.542 -25.440 -0.891 1.00 55.03 570 PRO A C 1
ATOM 948 O O . PRO A 1 131 ? -5.328 -26.618 -0.622 1.00 57.74 570 PRO A O 1
ATOM 952 N N . LEU A 1 132 ? -6.035 -24.576 -0.017 1.00 52.03 571 LEU A N 1
ATOM 953 C CA . LEU A 1 132 ? -6.666 -24.991 1.246 1.00 52.00 571 LEU A CA 1
ATOM 954 C C . LEU A 1 132 ? -8.017 -25.667 0.981 1.00 50.50 571 LEU A C 1
ATOM 955 O O . LEU A 1 132 ? -8.825 -25.138 0.212 1.00 49.09 571 LEU A O 1
ATOM 960 N N . PRO A 1 133 ? -8.303 -26.821 1.594 1.00 51.75 572 PRO A N 1
ATOM 961 C CA . PRO A 1 133 ? -9.609 -27.469 1.378 1.00 49.16 572 PRO A CA 1
ATOM 962 C C . PRO A 1 133 ? -10.743 -26.555 1.814 1.00 52.96 572 PRO A C 1
ATOM 963 O O . PRO A 1 133 ? -10.609 -25.809 2.785 1.00 50.79 572 PRO A O 1
ATOM 967 N N . VAL A 1 134 ? -11.872 -26.626 1.088 1.00 47.86 573 VAL A N 1
ATOM 968 C CA . VAL A 1 134 ? -12.971 -25.681 1.336 1.00 49.80 573 VAL A CA 1
ATOM 969 C C . VAL A 1 134 ? -13.528 -25.774 2.751 1.00 46.80 573 VAL A C 1
ATOM 970 O O . VAL A 1 134 ? -13.850 -24.729 3.326 1.00 48.77 573 VAL A O 1
ATOM 974 N N . PRO A 1 135 ? -13.697 -26.948 3.370 1.00 46.52 574 PRO A N 1
ATOM 975 C CA . PRO A 1 135 ? -14.266 -26.940 4.734 1.00 49.30 574 PRO A CA 1
ATOM 976 C C . PRO A 1 135 ? -13.417 -26.157 5.728 1.00 49.21 574 PRO A C 1
ATOM 977 O O . PRO A 1 135 ? -13.970 -25.480 6.610 1.00 49.85 574 PRO A O 1
ATOM 981 N N . ILE A 1 136 ? -12.096 -26.159 5.562 1.00 47.87 575 ILE A N 1
ATOM 982 C CA . ILE A 1 136 ? -11.219 -25.366 6.423 1.00 51.28 575 ILE A CA 1
ATOM 983 C C . ILE A 1 136 ? -11.287 -23.894 6.046 1.00 44.44 575 ILE A C 1
ATOM 984 O O . ILE A 1 136 ? -11.367 -23.008 6.913 1.00 44.69 575 ILE A O 1
ATOM 989 N N . LEU A 1 137 ? -11.178 -23.608 4.744 1.00 41.74 576 LEU A N 1
ATOM 990 C CA . LEU A 1 137 ? -11.464 -22.270 4.253 1.00 42.31 576 LEU A CA 1
ATOM 991 C C . LEU A 1 137 ? -12.745 -21.712 4.873 1.00 39.73 576 LEU A C 1
ATOM 992 O O . LEU A 1 137 ? -12.759 -20.583 5.377 1.00 41.10 576 LEU A O 1
ATOM 997 N N . ARG A 1 138 ? -13.826 -22.499 4.884 1.00 42.65 577 ARG A N 1
ATOM 998 C CA . ARG A 1 138 ? -15.079 -21.970 5.413 1.00 44.99 577 ARG A CA 1
ATOM 999 C C . ARG A 1 138 ? -14.949 -21.614 6.890 1.00 42.04 577 ARG A C 1
ATOM 1000 O O . ARG A 1 138 ? -15.419 -20.552 7.333 1.00 42.59 577 ARG A O 1
ATOM 1008 N N . ALA A 1 139 ? -14.288 -22.478 7.659 1.00 44.89 578 ALA A N 1
ATOM 1009 C CA . ALA A 1 139 ? -14.179 -22.265 9.105 1.00 44.28 578 ALA A CA 1
ATOM 1010 C C . ALA A 1 139 ? -13.307 -21.060 9.414 1.00 42.46 578 ALA A C 1
ATOM 1011 O O . ALA A 1 139 ? -13.628 -20.257 10.300 1.00 43.96 578 ALA A O 1
ATOM 1013 N N . VAL A 1 140 ? -12.197 -20.917 8.690 1.00 41.34 579 VAL A N 1
ATOM 1014 C CA . VAL A 1 140 ? -11.322 -19.763 8.859 1.00 39.87 579 VAL A CA 1
ATOM 1015 C C . VAL A 1 140 ? -12.049 -18.484 8.471 1.00 40.34 579 VAL A C 1
ATOM 1016 O O . VAL A 1 140 ? -11.992 -17.457 9.172 1.00 39.70 579 VAL A O 1
ATOM 1020 N N . ALA A 1 141 ? -12.697 -18.512 7.305 1.00 35.45 580 ALA A N 1
ATOM 1021 C CA . ALA A 1 141 ? -13.405 -17.341 6.804 1.00 37.63 580 ALA A CA 1
ATOM 1022 C C . ALA A 1 141 ? -14.439 -16.870 7.812 1.00 38.77 580 ALA A C 1
ATOM 1023 O O . ALA A 1 141 ? -14.573 -15.665 8.065 1.00 35.89 580 ALA A O 1
ATOM 1025 N N . ARG A 1 142 ? -15.183 -17.815 8.391 1.00 36.04 581 ARG A N 1
ATOM 1026 C CA . ARG A 1 142 ? -16.226 -17.462 9.343 1.00 37.05 581 ARG A CA 1
ATOM 1027 C C . ARG A 1 142 ? -15.646 -16.770 10.564 1.00 39.01 581 ARG A C 1
ATOM 1028 O O . ARG A 1 142 ? -16.153 -15.729 10.991 1.00 39.20 581 ARG A O 1
ATOM 1036 N N . GLN A 1 143 ? -14.591 -17.351 11.154 1.00 37.76 582 GLN A N 1
ATOM 1037 C CA . GLN A 1 143 ? -13.984 -16.767 12.340 1.00 38.12 582 GLN A CA 1
ATOM 1038 C C . GLN A 1 143 ? -13.348 -15.421 12.026 1.00 37.28 582 GLN A C 1
ATOM 1039 O O . GLN A 1 143 ? -13.421 -14.498 12.829 1.00 36.08 582 GLN A O 1
ATOM 1045 N N . LEU A 1 144 ? -12.720 -15.285 10.853 1.00 34.64 583 LEU A N 1
ATOM 1046 C CA . LEU A 1 144 ? -12.136 -14.007 10.515 1.00 36.35 583 LEU A CA 1
ATOM 1047 C C . LEU A 1 144 ? -13.212 -12.939 10.324 1.00 36.12 583 LEU A C 1
ATOM 1048 O O . LEU A 1 144 ? -13.020 -11.782 10.711 1.00 35.29 583 LEU A O 1
ATOM 1053 N N . LEU A 1 145 ? -14.347 -13.298 9.711 1.00 32.42 584 LEU A N 1
ATOM 1054 C CA . LEU A 1 145 ? -15.455 -12.348 9.593 1.00 33.99 584 LEU A CA 1
ATOM 1055 C C . LEU A 1 145 ? -15.998 -11.968 10.968 1.00 37.37 584 LEU A C 1
ATOM 1056 O O . LEU A 1 145 ? -16.422 -10.818 11.191 1.00 36.70 584 LEU A O 1
ATOM 1061 N N . GLU A 1 146 ? -16.026 -12.926 11.902 1.00 35.85 585 GLU A N 1
ATOM 1062 C CA . GLU A 1 146 ? -16.459 -12.574 13.258 1.00 36.84 585 GLU A CA 1
ATOM 1063 C C . GLU A 1 146 ? -15.516 -11.546 13.855 1.00 39.66 585 GLU A C 1
ATOM 1064 O O . GLU A 1 146 ? -15.958 -10.578 14.499 1.00 38.16 585 GLU A O 1
ATOM 1070 N N . ALA A 1 147 ? -14.212 -11.708 13.606 1.00 36.28 586 ALA A N 1
ATOM 1071 C CA . ALA A 1 147 ? -13.228 -10.741 14.086 1.00 34.22 586 ALA A CA 1
ATOM 1072 C C . ALA A 1 147 ? -13.430 -9.379 13.421 1.00 36.57 586 ALA A C 1
ATOM 1073 O O . ALA A 1 147 ? -13.398 -8.334 14.083 1.00 37.24 586 ALA A O 1
ATOM 1075 N N . ILE A 1 148 ? -13.614 -9.375 12.104 1.00 33.13 587 ILE A N 1
ATOM 1076 C CA . ILE A 1 148 ? -13.842 -8.122 11.393 1.00 34.03 587 ILE A CA 1
ATOM 1077 C C . ILE A 1 148 ? -15.162 -7.471 11.810 1.00 34.69 587 ILE A C 1
ATOM 1078 O O . ILE A 1 148 ? -15.241 -6.249 11.868 1.00 34.18 587 ILE A O 1
ATOM 1083 N N . THR A 1 149 ? -16.210 -8.249 12.099 1.00 33.36 588 THR A N 1
ATOM 1084 C CA . THR A 1 149 ? -17.463 -7.658 12.575 1.00 36.02 588 THR A CA 1
ATOM 1085 C C . THR A 1 149 ? -17.249 -6.973 13.913 1.00 34.96 588 THR A C 1
ATOM 1086 O O . THR A 1 149 ? -17.749 -5.866 14.169 1.00 35.96 588 THR A O 1
ATOM 1090 N N . PHE A 1 150 ? -16.550 -7.666 14.804 1.00 37.34 589 PHE A N 1
ATOM 1091 C CA . PHE A 1 150 ? -16.222 -7.096 16.108 1.00 36.26 589 PHE A CA 1
ATOM 1092 C C . PHE A 1 150 ? -15.455 -5.784 15.949 1.00 34.11 589 PHE A C 1
ATOM 1093 O O . PHE A 1 150 ? -15.758 -4.789 16.610 1.00 38.10 589 PHE A O 1
ATOM 1101 N N . LEU A 1 151 ? -14.458 -5.754 15.073 1.00 33.30 590 LEU A N 1
ATOM 1102 C CA . LEU A 1 151 ? -13.695 -4.521 14.883 1.00 36.73 590 LEU A CA 1
ATOM 1103 C C . LEU A 1 151 ? -14.556 -3.415 14.268 1.00 38.35 590 LEU A C 1
ATOM 1104 O O . LEU A 1 151 ? -14.606 -2.296 14.772 1.00 38.03 590 LEU A O 1
ATOM 1109 N N . HIS A 1 152 ? -15.149 -3.684 13.109 1.00 36.24 591 HIS A N 1
ATOM 1110 C CA . HIS A 1 152 ? -15.905 -2.623 12.434 1.00 37.13 591 HIS A CA 1
ATOM 1111 C C . HIS A 1 152 ? -17.137 -2.199 13.219 1.00 35.92 591 HIS A C 1
ATOM 1112 O O . HIS A 1 152 ? -17.430 -1.006 13.321 1.00 39.12 591 HIS A O 1
ATOM 1119 N N . GLU A 1 153 ? -17.948 -3.156 13.627 1.00 39.17 592 GLU A N 1
ATOM 1120 C CA . GLU A 1 153 ? -19.284 -2.837 14.124 1.00 43.01 592 GLU A CA 1
ATOM 1121 C C . GLU A 1 153 ? -19.337 -2.709 15.633 1.00 48.27 592 GLU A C 1
ATOM 1122 O O . GLU A 1 153 ? -20.063 -1.854 16.149 1.00 50.63 592 GLU A O 1
ATOM 1128 N N . HIS A 1 154 ? -18.533 -3.469 16.366 1.00 45.21 593 HIS A N 1
ATOM 1129 C CA . HIS A 1 154 ? -18.531 -3.274 17.811 1.00 47.20 593 HIS A CA 1
ATOM 1130 C C . HIS A 1 154 ? -17.553 -2.204 18.275 1.00 46.35 593 HIS A C 1
ATOM 1131 O O . HIS A 1 154 ? -17.738 -1.656 19.360 1.00 47.58 593 HIS A O 1
ATOM 1138 N N . ASN A 1 155 ? -16.498 -1.915 17.501 1.00 44.16 594 ASN A N 1
ATOM 1139 C CA . ASN A 1 155 ? -15.443 -0.989 17.912 1.00 42.56 594 ASN A CA 1
ATOM 1140 C C . ASN A 1 155 ? -15.184 0.152 16.940 1.00 43.90 594 ASN A C 1
ATOM 1141 O O . ASN A 1 155 ? -14.336 1.006 17.232 1.00 43.64 594 ASN A O 1
ATOM 1146 N N . GLN A 1 156 ? -15.835 0.167 15.777 1.00 41.69 595 GLN A N 1
ATOM 1147 C CA . GLN A 1 156 ? -15.551 1.145 14.730 1.00 41.87 595 GLN A CA 1
ATOM 1148 C C . GLN A 1 156 ? -14.047 1.323 14.489 1.00 41.36 595 GLN A C 1
ATOM 1149 O O . GLN A 1 156 ? -13.532 2.440 14.324 1.00 40.56 595 GLN A O 1
ATOM 1155 N N . ILE A 1 157 ? -13.370 0.190 14.337 1.00 39.66 596 ILE A N 1
ATOM 1156 C CA . ILE A 1 157 ? -11.955 0.119 13.997 1.00 35.90 596 ILE A CA 1
ATOM 1157 C C . ILE A 1 157 ? -11.784 -0.557 12.647 1.00 35.21 596 ILE A C 1
ATOM 1158 O O . ILE A 1 157 ? -12.433 -1.572 12.346 1.00 36.35 596 ILE A O 1
ATOM 1163 N N . VAL A 1 158 ? -10.924 0.016 11.829 1.00 31.21 597 VAL A N 1
ATOM 1164 C CA . VAL A 1 158 ? -10.512 -0.633 10.582 1.00 32.98 597 VAL A CA 1
ATOM 1165 C C . VAL A 1 158 ? -9.110 -1.216 10.756 1.00 33.85 597 VAL A C 1
ATOM 1166 O O . VAL A 1 158 ? -8.228 -0.571 11.323 1.00 34.78 597 VAL A O 1
ATOM 1170 N N . HIS A 1 159 ? -8.899 -2.455 10.289 1.00 32.24 598 HIS A N 1
ATOM 1171 C CA . HIS A 1 159 ? -7.629 -3.118 10.564 1.00 31.84 598 HIS A CA 1
ATOM 1172 C C . HIS A 1 159 ? -6.529 -2.646 9.613 1.00 33.88 598 HIS A C 1
ATOM 1173 O O . HIS A 1 159 ? -5.421 -2.280 10.067 1.00 32.44 598 HIS A O 1
ATOM 1180 N N . THR A 1 160 ? -6.888 -2.544 8.334 1.00 33.37 599 THR A N 1
ATOM 1181 C CA . THR A 1 160 ? -6.126 -2.121 7.162 1.00 33.33 599 THR A CA 1
ATOM 1182 C C . THR A 1 160 ? -5.048 -3.104 6.729 1.00 34.02 599 THR A C 1
ATOM 1183 O O . THR A 1 160 ? -4.428 -2.864 5.698 1.00 33.51 599 THR A O 1
ATOM 1187 N N . ASP A 1 161 ? -4.763 -4.171 7.481 1.00 34.04 600 ASP A N 1
ATOM 1188 C CA . ASP A 1 161 ? -3.652 -5.040 7.107 1.00 36.09 600 ASP A CA 1
ATOM 1189 C C . ASP A 1 161 ? -4.063 -6.507 7.169 1.00 36.49 600 ASP A C 1
ATOM 1190 O O . ASP A 1 161 ? -3.324 -7.374 7.649 1.00 36.31 600 ASP A O 1
ATOM 1195 N N . ILE A 1 162 ? -5.253 -6.794 6.690 1.00 34.69 601 ILE A N 1
ATOM 1196 C CA . ILE A 1 162 ? -5.718 -8.164 6.602 1.00 32.51 601 ILE A CA 1
ATOM 1197 C C . ILE A 1 162 ? -4.946 -8.860 5.483 1.00 34.35 601 ILE A C 1
ATOM 1198 O O . ILE A 1 162 ? -4.927 -8.381 4.349 1.00 36.80 601 ILE A O 1
ATOM 1203 N N . LYS A 1 163 ? -4.294 -9.964 5.802 1.00 33.91 602 LYS A N 1
ATOM 1204 C CA . LYS A 1 163 ? -3.472 -10.740 4.876 1.00 33.72 602 LYS A CA 1
ATOM 1205 C C . LYS A 1 163 ? -3.175 -12.074 5.538 1.00 34.76 602 LYS A C 1
ATOM 1206 O O . LYS A 1 163 ? -3.334 -12.205 6.744 1.00 34.70 602 LYS A O 1
ATOM 1212 N N . PRO A 1 164 ? -2.759 -13.086 4.774 1.00 34.20 603 PRO A N 1
ATOM 1213 C CA . PRO A 1 164 ? -2.437 -14.382 5.391 1.00 33.58 603 PRO A CA 1
ATOM 1214 C C . PRO A 1 164 ? -1.482 -14.332 6.573 1.00 36.37 603 PRO A C 1
ATOM 1215 O O . PRO A 1 164 ? -1.669 -15.121 7.491 1.00 37.82 603 PRO A O 1
ATOM 1219 N N . GLU A 1 165 ? -0.450 -13.482 6.570 1.00 35.02 604 GLU A N 1
ATOM 1220 C CA . GLU A 1 165 ? 0.488 -13.473 7.682 1.00 40.03 604 GLU A CA 1
ATOM 1221 C C . GLU A 1 165 ? -0.181 -13.058 8.986 1.00 35.85 604 GLU A C 1
ATOM 1222 O O . GLU A 1 165 ? 0.314 -13.420 10.058 1.00 38.72 604 GLU A O 1
ATOM 1228 N N . ASN A 1 166 ? -1.280 -12.330 8.909 1.00 36.17 605 ASN A N 1
ATOM 1229 C CA . ASN A 1 166 ? -1.949 -11.787 10.095 1.00 36.45 605 ASN A CA 1
ATOM 1230 C C . ASN A 1 166 ? -3.178 -12.581 10.525 1.00 37.89 605 ASN A C 1
ATOM 1231 O O . ASN A 1 166 ? -3.943 -12.114 11.378 1.00 36.67 605 ASN A O 1
ATOM 1236 N N . VAL A 1 167 ? -3.367 -13.779 10.004 1.00 35.18 606 VAL A N 1
ATOM 1237 C CA . VAL A 1 167 ? -4.449 -14.662 10.433 1.00 38.38 606 VAL A CA 1
ATOM 1238 C C . VAL A 1 167 ? -3.795 -15.911 11.003 1.00 41.58 606 VAL A C 1
ATOM 1239 O O . VAL A 1 167 ? -3.193 -16.692 10.261 1.00 37.86 606 VAL A O 1
ATOM 1243 N N . LEU A 1 168 ? -3.872 -16.094 12.335 1.00 37.75 607 LEU A N 1
ATOM 1244 C CA . LEU A 1 168 ? -3.179 -17.222 12.945 1.00 42.22 607 LEU A CA 1
ATOM 1245 C C . LEU A 1 168 ? -4.174 -18.307 13.313 1.00 45.63 607 LEU A C 1
ATOM 1246 O O . LEU A 1 168 ? -5.340 -18.043 13.618 1.00 49.31 607 LEU A O 1
ATOM 1251 N N . ILE A 1 169 ? -3.698 -19.536 13.235 1.00 49.30 608 ILE A N 1
ATOM 1252 C CA . ILE A 1 169 ? -4.337 -20.700 13.828 1.00 54.96 608 ILE A CA 1
ATOM 1253 C C . ILE A 1 169 ? -3.587 -20.976 15.119 1.00 56.20 608 ILE A C 1
ATOM 1254 O O . ILE A 1 169 ? -2.546 -21.641 15.109 1.00 56.57 608 ILE A O 1
ATOM 1259 N N . VAL A 1 170 ? -4.121 -20.497 16.242 1.00 55.02 609 VAL A N 1
ATOM 1260 C CA . VAL A 1 170 ? -3.414 -20.662 17.507 1.00 57.49 609 VAL A CA 1
ATOM 1261 C C . VAL A 1 170 ? -3.716 -21.996 18.174 1.00 61.23 609 VAL A C 1
ATOM 1262 O O . VAL A 1 170 ? -2.905 -22.492 18.973 1.00 59.58 609 VAL A O 1
ATOM 1266 N N . LYS A 1 171 ? -4.876 -22.579 17.897 1.00 61.73 610 LYS A N 1
ATOM 1267 C CA . LYS A 1 171 ? -5.174 -23.932 18.339 1.00 64.10 610 LYS A CA 1
ATOM 1268 C C . LYS A 1 171 ? -5.734 -24.697 17.153 1.00 64.49 610 LYS A C 1
ATOM 1269 O O . LYS A 1 171 ? -6.343 -24.123 16.248 1.00 58.03 610 LYS A O 1
ATOM 1275 N N . SER A 1 172 ? -5.502 -25.999 17.145 1.00 65.48 611 SER A N 1
ATOM 1276 C CA . SER A 1 172 ? -5.869 -26.752 15.958 1.00 75.65 611 SER A CA 1
ATOM 1277 C C . SER A 1 172 ? -5.719 -28.239 16.215 1.00 85.05 611 SER A C 1
ATOM 1278 O O . SER A 1 172 ? -4.679 -28.692 16.698 1.00 85.49 611 SER A O 1
ATOM 1281 N N . ASP A 1 173 ? -6.765 -28.996 15.926 1.00 82.21 612 ASP A N 1
ATOM 1282 C CA . ASP A 1 173 ? -6.607 -30.428 15.805 1.00 85.27 612 ASP A CA 1
ATOM 1283 C C . ASP A 1 173 ? -5.922 -30.741 14.475 1.00 90.31 612 ASP A C 1
ATOM 1284 O O . ASP A 1 173 ? -5.895 -29.920 13.550 1.00 82.01 612 ASP A O 1
ATOM 1289 N N . TYR A 1 174 ? -5.326 -31.929 14.395 1.00 101.52 613 TYR A N 1
ATOM 1290 C CA . TYR A 1 174 ? -4.545 -32.287 13.220 1.00 99.30 613 TYR A CA 1
ATOM 1291 C C . TYR A 1 174 ? -4.859 -33.716 12.807 1.00 94.76 613 TYR A C 1
ATOM 1292 O O . TYR A 1 174 ? -4.992 -34.603 13.657 1.00 101.82 613 TYR A O 1
ATOM 1301 N N . THR A 1 175 ? -5.019 -33.912 11.498 1.00 89.12 614 THR A N 1
ATOM 1302 C CA . THR A 1 175 ? -5.206 -35.224 10.891 1.00 88.46 614 THR A CA 1
ATOM 1303 C C . THR A 1 175 ? -3.983 -35.530 10.035 1.00 92.60 614 THR A C 1
ATOM 1304 O O . THR A 1 175 ? -3.507 -34.659 9.302 1.00 95.11 614 THR A O 1
ATOM 1308 N N . GLU A 1 176 ? -3.446 -36.743 10.150 1.00 90.60 615 GLU A N 1
ATOM 1309 C CA . GLU A 1 176 ? -2.232 -37.053 9.394 1.00 94.34 615 GLU A CA 1
ATOM 1310 C C . GLU A 1 176 ? -2.551 -37.625 8.010 1.00 98.28 615 GLU A C 1
ATOM 1311 O O . GLU A 1 176 ? -3.404 -38.500 7.863 1.00 96.98 615 GLU A O 1
ATOM 1317 N N . GLU A 1 186 ? 1.683 -36.516 6.103 1.00 106.67 625 GLU A N 1
ATOM 1318 C CA . GLU A 1 186 ? 1.888 -35.145 6.565 1.00 108.99 625 GLU A CA 1
ATOM 1319 C C . GLU A 1 186 ? 0.719 -34.703 7.440 1.00 105.58 625 GLU A C 1
ATOM 1320 O O . GLU A 1 186 ? -0.287 -35.402 7.531 1.00 100.90 625 GLU A O 1
ATOM 1326 N N . ARG A 1 187 ? 0.857 -33.535 8.064 1.00 107.96 626 ARG A N 1
ATOM 1327 C CA . ARG A 1 187 ? -0.137 -33.007 8.995 1.00 107.57 626 ARG A CA 1
ATOM 1328 C C . ARG A 1 187 ? -1.195 -32.207 8.240 1.00 110.53 626 ARG A C 1
ATOM 1329 O O . ARG A 1 187 ? -0.858 -31.324 7.446 1.00 113.85 626 ARG A O 1
ATOM 1337 N N . THR A 1 188 ? -2.467 -32.528 8.476 1.00 100.71 627 THR A N 1
ATOM 1338 C CA . THR A 1 188 ? -3.588 -31.715 8.019 1.00 100.98 627 THR A CA 1
ATOM 1339 C C . THR A 1 188 ? -4.098 -30.874 9.184 1.00 95.68 627 THR A C 1
ATOM 1340 O O . THR A 1 188 ? -3.786 -31.139 10.350 1.00 94.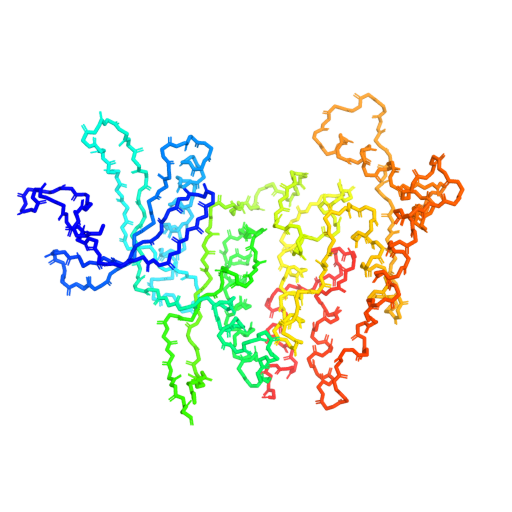30 627 THR A O 1
ATOM 1344 N N . ILE A 1 189 ? -4.895 -29.854 8.854 1.00 86.86 628 ILE A N 1
ATOM 1345 C CA . ILE A 1 189 ? -5.513 -28.967 9.837 1.00 84.45 628 ILE A CA 1
ATOM 1346 C C . ILE A 1 189 ? -7.006 -29.267 9.911 1.00 80.65 628 ILE A C 1
ATOM 1347 O O . ILE A 1 189 ? -7.702 -29.251 8.888 1.00 76.11 628 ILE A O 1
ATOM 1352 N N . VAL A 1 190 ? -7.500 -29.520 11.122 1.00 77.67 629 VAL A N 1
ATOM 1353 C CA . VAL A 1 190 ? -8.927 -29.666 11.388 1.00 74.53 629 VAL A CA 1
ATOM 1354 C C . VAL A 1 190 ? -9.298 -28.759 12.561 1.00 76.40 629 VAL A C 1
ATOM 1355 O O . VAL A 1 190 ? -8.516 -28.604 13.510 1.00 74.00 629 VAL A O 1
ATOM 1359 N N . ASN A 1 191 ? -10.496 -28.183 12.499 1.00 70.50 630 ASN A N 1
ATOM 1360 C CA . ASN A 1 191 ? -11.034 -27.316 13.546 1.00 68.57 630 ASN A CA 1
ATOM 1361 C C . ASN A 1 191 ? -10.081 -26.203 13.985 1.00 65.70 630 ASN A C 1
ATOM 1362 O O . ASN A 1 191 ? -9.746 -26.101 15.173 1.00 65.88 630 ASN A O 1
ATOM 1367 N N . PRO A 1 192 ? -9.657 -25.343 13.068 1.00 63.03 631 PRO A N 1
ATOM 1368 C CA . PRO A 1 192 ? -8.809 -24.216 13.451 1.00 61.39 631 PRO A CA 1
ATOM 1369 C C . PRO A 1 192 ? -9.533 -23.255 14.382 1.00 60.34 631 PRO A C 1
ATOM 1370 O O . PRO A 1 192 ? -10.749 -23.067 14.305 1.00 55.09 631 PRO A O 1
ATOM 1374 N N . ASP A 1 193 ? -8.758 -22.639 15.264 1.00 56.07 632 ASP A N 1
ATOM 1375 C CA . ASP A 1 193 ? -9.218 -21.587 16.162 1.00 53.95 632 ASP A CA 1
ATOM 1376 C C . ASP A 1 193 ? -8.387 -20.362 15.797 1.00 48.85 632 ASP A C 1
ATOM 1377 O O . ASP A 1 193 ? -7.178 -20.336 16.069 1.00 55.00 632 ASP A O 1
ATOM 1382 N N . VAL A 1 194 ? -9.018 -19.385 15.120 1.00 45.06 633 VAL A N 1
ATOM 1383 C CA . VAL A 1 194 ? -8.349 -18.275 14.445 1.00 43.64 633 VAL A CA 1
ATOM 1384 C C . VAL A 1 194 ? -8.112 -17.138 15.423 1.00 42.50 633 VAL A C 1
ATOM 1385 O O . VAL A 1 194 ? -8.935 -16.890 16.314 1.00 38.82 633 VAL A O 1
ATOM 1389 N N . ARG A 1 195 ? -6.972 -16.465 15.286 1.00 38.54 634 ARG A N 1
ATOM 1390 C CA . ARG A 1 195 ? -6.775 -15.134 15.839 1.00 36.14 634 ARG A CA 1
ATOM 1391 C C . ARG A 1 195 ? -6.322 -14.185 14.742 1.00 36.43 634 ARG A C 1
ATOM 1392 O O . ARG A 1 195 ? -5.309 -14.429 14.088 1.00 38.96 634 ARG A O 1
ATOM 1400 N N . LEU A 1 196 ? -7.013 -13.068 14.619 1.00 34.62 635 LEU A N 1
ATOM 1401 C CA . LEU A 1 196 ? -6.534 -11.962 13.826 1.00 35.49 635 LEU A CA 1
ATOM 1402 C C . LEU A 1 196 ? -5.509 -11.189 14.644 1.00 37.00 635 LEU A C 1
ATOM 1403 O O . LEU A 1 196 ? -5.759 -10.849 15.802 1.00 34.51 635 LEU A O 1
ATOM 1408 N N . ILE A 1 197 ? -4.345 -10.919 14.052 1.00 34.94 636 ILE A N 1
ATOM 1409 C CA . ILE A 1 197 ? -3.274 -10.234 14.778 1.00 36.64 636 ILE A CA 1
ATOM 1410 C C . ILE A 1 197 ? -2.892 -8.933 14.077 1.00 32.95 636 ILE A C 1
ATOM 1411 O O . ILE A 1 197 ? -3.463 -8.573 13.050 1.00 34.48 636 ILE A O 1
ATOM 1416 N N . ASP A 1 198 ? -1.923 -8.236 14.668 1.00 41.46 637 ASP A N 1
ATOM 1417 C CA . ASP A 1 198 ? -1.253 -7.073 14.108 1.00 43.73 637 ASP A CA 1
ATOM 1418 C C . ASP A 1 198 ? -2.170 -5.864 14.018 1.00 41.40 637 ASP A C 1
ATOM 1419 O O . ASP A 1 198 ? -2.650 -5.492 12.936 1.00 39.36 637 ASP A O 1
ATOM 1424 N N . PHE A 1 199 ? -2.381 -5.220 15.156 1.00 38.47 638 PHE A N 1
ATOM 1425 C CA . PHE A 1 199 ? -3.224 -4.037 15.198 1.00 43.75 638 PHE A CA 1
ATOM 1426 C C . PHE A 1 199 ? -2.403 -2.755 15.164 1.00 47.78 638 PHE A C 1
ATOM 1427 O O . PHE A 1 199 ? -2.908 -1.692 15.518 1.00 41.78 638 PHE A O 1
ATOM 1435 N N . GLY A 1 200 ? -1.139 -2.846 14.746 1.00 49.35 639 GLY A N 1
ATOM 1436 C CA . GLY A 1 200 ? -0.253 -1.700 14.703 1.00 44.07 639 GLY A CA 1
ATOM 1437 C C . GLY A 1 200 ? -0.579 -0.708 13.598 1.00 45.44 639 GLY A C 1
ATOM 1438 O O . GLY A 1 200 ? -0.050 0.404 13.617 1.00 48.27 639 GLY A O 1
ATOM 1439 N N . SER A 1 201 ? -1.414 -1.086 12.637 1.00 38.92 640 SER A N 1
ATOM 1440 C CA . SER A 1 201 ? -1.888 -0.147 11.618 1.00 40.68 640 SER A CA 1
ATOM 1441 C C . SER A 1 201 ? -3.389 0.111 11.706 1.00 43.13 640 SER A C 1
ATOM 1442 O O . SER A 1 201 ? -3.977 0.648 10.759 1.00 44.53 640 SER A O 1
ATOM 1445 N N . ALA A 1 202 ? -4.042 -0.301 12.773 1.00 39.71 641 ALA A N 1
ATOM 1446 C CA . ALA A 1 202 ? -5.486 -0.165 12.832 1.00 38.54 641 ALA A CA 1
ATOM 1447 C C . ALA A 1 202 ? -5.849 1.279 13.141 1.00 42.16 641 ALA A C 1
ATOM 1448 O O . ALA A 1 202 ? -5.070 2.028 13.742 1.00 44.72 641 ALA A O 1
ATOM 1450 N N . SER A 1 203 ? -7.015 1.692 12.673 1.00 38.91 642 SER A N 1
ATOM 1451 C CA . SER A 1 203 ? -7.446 3.070 12.859 1.00 42.04 642 SER A CA 1
ATOM 1452 C C . SER A 1 203 ? -8.852 3.100 13.429 1.00 45.92 642 SER A C 1
ATOM 1453 O O . SER A 1 203 ? -9.723 2.376 12.965 1.00 40.51 642 SER A O 1
ATOM 1456 N N . ARG A 1 204 ? -9.094 3.989 14.390 1.00 45.64 643 ARG A N 1
ATOM 1457 C CA . ARG A 1 204 ? -10.455 4.210 14.854 1.00 42.65 643 ARG A CA 1
ATOM 1458 C C . ARG A 1 204 ? -11.185 5.135 13.892 1.00 47.93 643 ARG A C 1
ATOM 1459 O O . ARG A 1 204 ? -10.678 6.203 13.537 1.00 47.50 643 ARG A O 1
ATOM 1467 N N . LEU A 1 205 ? -12.349 4.704 13.416 1.00 45.87 644 LEU A N 1
ATOM 1468 C CA . LEU A 1 205 ? -13.097 5.533 12.482 1.00 44.54 644 LEU A CA 1
ATOM 1469 C C . LEU A 1 205 ? -14.466 5.929 13.030 1.00 50.34 644 LEU A C 1
ATOM 1470 O O . LEU A 1 205 ? -15.393 6.160 12.255 1.00 54.24 644 LEU A O 1
ATOM 1475 N N . ASP A 1 206 ? -14.620 6.008 14.359 1.00 49.89 645 ASP A N 1
ATOM 1476 C CA . ASP A 1 206 ? -15.931 6.387 14.901 1.00 53.32 645 ASP A CA 1
ATOM 1477 C C . ASP A 1 206 ? -16.237 7.861 14.689 1.00 58.65 645 ASP A C 1
ATOM 1478 O O . ASP A 1 206 ? -17.413 8.248 14.693 1.00 60.06 645 ASP A O 1
ATOM 1483 N N . LYS A 1 207 ? -15.219 8.690 14.480 1.00 51.84 646 LYS A N 1
ATOM 1484 C CA . LYS A 1 207 ? -15.416 10.112 14.274 1.00 49.59 646 LYS A CA 1
ATOM 1485 C C . LYS A 1 207 ? -15.021 10.541 12.874 1.00 59.23 646 LYS A C 1
ATOM 1486 O O . LYS A 1 207 ? -15.789 11.213 12.174 1.00 59.89 646 LYS A O 1
ATOM 1492 N N . VAL A 1 208 ? -13.835 10.147 12.443 1.00 52.06 647 VAL A N 1
ATOM 1493 C CA . VAL A 1 208 ? -13.349 10.491 11.121 1.00 48.87 647 VAL A CA 1
ATOM 1494 C C . VAL A 1 208 ? -13.733 9.330 10.223 1.00 52.50 647 VAL A C 1
ATOM 1495 O O . VAL A 1 208 ? -13.304 8.201 10.461 1.00 56.89 647 VAL A O 1
ATOM 1499 N N . SER A 1 209 ? -14.573 9.600 9.227 1.00 55.63 648 SER A N 1
ATOM 1500 C CA . SER A 1 209 ? -15.147 8.516 8.434 1.00 60.02 648 SER A CA 1
ATOM 1501 C C . SER A 1 209 ? -14.195 8.014 7.350 1.00 50.21 648 SER A C 1
ATOM 1502 O O . SER A 1 209 ? -14.149 6.811 7.086 1.00 50.81 648 SER A O 1
ATOM 1505 N N . VAL A 1 210 ? -13.418 8.890 6.729 1.00 45.50 649 VAL A N 1
ATOM 1506 C CA . VAL A 1 210 ? -12.655 8.519 5.549 1.00 41.66 649 VAL A CA 1
ATOM 1507 C C . VAL A 1 210 ? -11.224 9.014 5.686 1.00 40.14 649 VAL A C 1
ATOM 1508 O O . VAL A 1 210 ? -10.976 10.113 6.201 1.00 41.88 649 VAL A O 1
ATOM 1512 N N . ARG A 1 211 ? -10.274 8.201 5.234 1.00 36.47 650 ARG A N 1
ATOM 1513 C CA . ARG A 1 211 ? -8.877 8.591 5.258 1.00 35.72 650 ARG A CA 1
ATOM 1514 C C . ARG A 1 211 ? -8.308 8.409 3.866 1.00 35.70 650 ARG A C 1
ATOM 1515 O O . ARG A 1 211 ? -8.911 7.767 3.016 1.00 35.83 650 ARG A O 1
ATOM 1523 N N . HIS A 1 212 ? -7.126 8.959 3.656 1.00 34.27 651 HIS A N 1
ATOM 1524 C CA . HIS A 1 212 ? -6.455 8.866 2.377 1.00 38.00 651 HIS A CA 1
ATOM 1525 C C . HIS A 1 212 ? -5.001 8.423 2.431 1.00 37.89 651 HIS A C 1
ATOM 1526 O O . HIS A 1 212 ? -4.370 8.329 1.368 1.00 39.66 651 HIS A O 1
ATOM 1533 N N . ALA A 1 213 ? -4.438 8.136 3.602 1.00 37.15 652 ALA A N 1
ATOM 1534 C CA . ALA A 1 213 ? -3.070 7.634 3.614 1.00 38.84 652 ALA A CA 1
ATOM 1535 C C . ALA A 1 213 ? -2.992 6.303 2.877 1.00 34.79 652 ALA A C 1
ATOM 1536 O O . ALA A 1 213 ? -3.956 5.536 2.828 1.00 36.30 652 ALA A O 1
ATOM 1538 N N . ILE A 1 214 ? -1.837 6.025 2.287 1.00 40.78 653 ILE A N 1
ATOM 1539 C CA . ILE A 1 214 ? -1.636 4.704 1.694 1.00 38.12 653 ILE A CA 1
ATOM 1540 C C . ILE A 1 214 ? -1.511 3.685 2.823 1.00 34.75 653 ILE A C 1
ATOM 1541 O O . ILE A 1 214 ? -0.623 3.793 3.686 1.00 37.93 653 ILE A O 1
ATOM 1546 N N . VAL A 1 215 ? -2.426 2.711 2.857 1.00 32.60 654 VAL A N 1
ATOM 1547 C CA . VAL A 1 215 ? -2.439 1.652 3.866 1.00 33.44 654 VAL A CA 1
ATOM 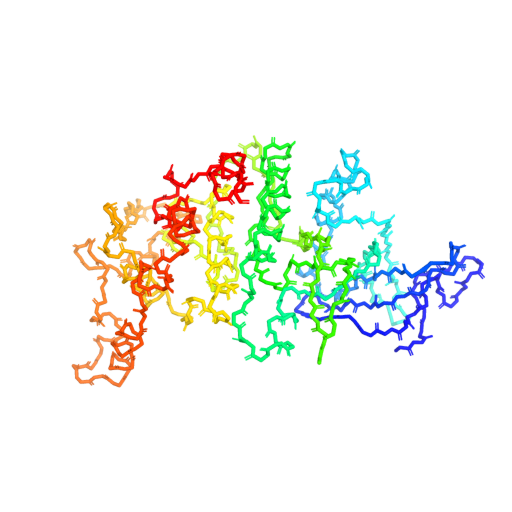1548 C C . VAL A 1 215 ? -2.564 0.319 3.138 1.00 34.70 654 VAL A C 1
ATOM 1549 O O . VAL A 1 215 ? -2.763 0.278 1.911 1.00 33.95 654 VAL A O 1
ATOM 1553 N N . SER A 1 216 ? -2.413 -0.778 3.909 1.00 33.19 655 SER A N 1
ATOM 1554 C CA . SER A 1 216 ? -2.512 -2.160 3.431 1.00 35.30 655 SER A CA 1
ATOM 1555 C C . SER A 1 216 ? -1.257 -2.548 2.684 1.00 36.47 655 SER A C 1
ATOM 1556 O O . SER A 1 216 ? -0.634 -1.713 2.035 1.00 41.65 655 SER A O 1
ATOM 1559 N N . THR A 1 217 ? -0.856 -3.803 2.783 1.00 36.33 656 THR A N 1
ATOM 1560 C CA . THR A 1 217 ? 0.205 -4.276 1.920 1.00 36.36 656 THR A CA 1
ATOM 1561 C C . THR A 1 217 ? -0.312 -4.393 0.488 1.00 36.26 656 THR A C 1
ATOM 1562 O O . THR A 1 217 ? -1.492 -4.657 0.249 1.00 34.63 656 THR A O 1
ATOM 1566 N N . ARG A 1 218 ? 0.595 -4.140 -0.458 1.00 40.39 657 ARG A N 1
ATOM 1567 C CA . ARG A 1 218 ? 0.251 -4.025 -1.873 1.00 40.24 657 ARG A CA 1
ATOM 1568 C C . ARG A 1 218 ? -0.786 -5.053 -2.320 1.00 34.67 657 ARG A C 1
ATOM 1569 O O . ARG A 1 218 ? -1.828 -4.699 -2.870 1.00 35.35 657 ARG A O 1
ATOM 1577 N N . HIS A 1 219 ? -0.525 -6.329 -2.067 1.00 36.55 658 HIS A N 1
ATOM 1578 C CA . HIS A 1 219 ? -1.336 -7.370 -2.687 1.00 37.71 658 HIS A CA 1
ATOM 1579 C C . HIS A 1 219 ? -2.774 -7.386 -2.203 1.00 35.31 658 HIS A C 1
ATOM 1580 O O . HIS A 1 219 ? -3.654 -7.880 -2.919 1.00 33.52 658 HIS A O 1
ATOM 1587 N N . TYR A 1 220 ? -3.045 -6.826 -1.022 1.00 32.24 659 TYR A N 1
ATOM 1588 C CA . TYR A 1 220 ? -4.347 -6.844 -0.405 1.00 33.10 659 TYR A CA 1
ATOM 1589 C C . TYR A 1 220 ? -4.971 -5.457 -0.406 1.00 33.45 659 TYR A C 1
ATOM 1590 O O . TYR A 1 220 ? -6.034 -5.271 0.177 1.00 34.14 659 TYR A O 1
ATOM 1599 N N . ARG A 1 221 ? -4.345 -4.501 -1.087 1.00 33.52 660 ARG A N 1
ATOM 1600 C CA . ARG A 1 221 ? -4.754 -3.096 -1.025 1.00 29.96 660 ARG A CA 1
ATOM 1601 C C . ARG A 1 221 ? -5.961 -2.855 -1.939 1.00 31.76 660 ARG A C 1
ATOM 1602 O O . ARG A 1 221 ? -5.909 -3.174 -3.134 1.00 32.56 660 ARG A O 1
ATOM 1610 N N . ALA A 1 222 ? -7.020 -2.244 -1.375 1.00 31.91 661 ALA A N 1
ATOM 1611 C CA . ALA A 1 222 ? -8.257 -1.950 -2.086 1.00 31.67 661 ALA A CA 1
ATOM 1612 C C . ALA A 1 222 ? -8.054 -0.803 -3.075 1.00 30.15 661 ALA A C 1
ATOM 1613 O O . ALA A 1 222 ? -7.203 0.074 -2.865 1.00 32.63 661 ALA A O 1
ATOM 1615 N N . PRO A 1 223 ? -8.799 -0.797 -4.175 1.00 30.96 662 PRO A N 1
ATOM 1616 C CA . PRO A 1 223 ? -8.542 0.229 -5.200 1.00 34.28 662 PRO A CA 1
ATOM 1617 C C . PRO A 1 223 ? -8.759 1.654 -4.726 1.00 33.30 662 PRO A C 1
ATOM 1618 O O . PRO A 1 223 ? -8.034 2.554 -5.173 1.00 34.75 662 PRO A O 1
ATOM 1622 N N . GLU A 1 224 ? -9.729 1.898 -3.840 1.00 32.17 663 GLU A N 1
ATOM 1623 C CA . GLU A 1 224 ? -9.966 3.275 -3.408 1.00 33.96 663 GLU A CA 1
ATOM 1624 C C . GLU A 1 224 ? -8.749 3.869 -2.704 1.00 32.11 663 GLU A C 1
ATOM 1625 O O . GLU A 1 224 ? -8.555 5.095 -2.723 1.00 34.78 663 GLU A O 1
ATOM 1631 N N . ILE A 1 225 ? -7.915 3.033 -2.101 1.00 29.20 664 ILE A N 1
ATOM 1632 C CA . ILE A 1 225 ? -6.681 3.511 -1.467 1.00 32.21 664 ILE A CA 1
ATOM 1633 C C . ILE A 1 225 ? -5.717 4.031 -2.520 1.00 32.36 664 ILE A C 1
ATOM 1634 O O . ILE A 1 225 ? -5.131 5.109 -2.371 1.00 32.62 664 ILE A O 1
ATOM 1639 N N . ILE A 1 226 ? -5.587 3.280 -3.628 1.00 32.80 665 ILE A N 1
ATOM 1640 C CA . ILE A 1 226 ? -4.728 3.686 -4.734 1.00 35.68 665 ILE A CA 1
ATOM 1641 C C . ILE A 1 226 ? -5.285 4.934 -5.380 1.00 36.22 665 ILE A C 1
ATOM 1642 O O . ILE A 1 226 ? -4.541 5.854 -5.741 1.00 35.36 665 ILE A O 1
ATOM 1647 N N . LEU A 1 227 ? -6.614 4.986 -5.536 1.00 34.11 666 LEU A N 1
ATOM 1648 C CA . LEU A 1 227 ? -7.242 6.057 -6.313 1.00 33.58 666 LEU A CA 1
ATOM 1649 C C . LEU A 1 227 ? -7.488 7.319 -5.499 1.00 39.85 666 LEU A C 1
ATOM 1650 O O . LEU A 1 227 ? -7.744 8.375 -6.079 1.00 38.58 666 LEU A O 1
ATOM 1655 N N . GLY A 1 228 ? -7.390 7.266 -4.174 1.00 36.04 667 GLY A N 1
ATOM 1656 C CA . GLY A 1 228 ? -7.488 8.515 -3.447 1.00 35.92 667 GLY A CA 1
ATOM 1657 C C . GLY A 1 228 ? -8.895 9.000 -3.193 1.00 39.18 667 GLY A C 1
ATOM 1658 O O . GLY A 1 228 ? -9.074 10.152 -2.779 1.00 38.56 667 GLY A O 1
ATOM 1659 N N . THR A 1 229 ? -9.902 8.150 -3.394 1.00 38.02 668 THR A N 1
ATOM 1660 C CA . THR A 1 229 ? -11.286 8.555 -3.204 1.00 36.29 668 THR A CA 1
ATOM 1661 C C . THR A 1 229 ? -11.761 8.397 -1.763 1.00 39.08 668 THR A C 1
ATOM 1662 O O . THR A 1 229 ? -12.919 8.727 -1.466 1.00 39.40 668 THR A O 1
ATOM 1666 N N . GLY A 1 230 ? -10.888 7.944 -0.855 1.00 37.23 669 GLY A N 1
ATOM 1667 C CA . GLY A 1 230 ? -11.237 7.856 0.548 1.00 35.89 669 GLY A CA 1
ATOM 1668 C C . GLY A 1 230 ? -11.470 6.417 0.959 1.00 39.88 669 GLY A C 1
ATOM 1669 O O . GLY A 1 230 ? -12.269 5.732 0.319 1.00 38.32 669 GLY A O 1
ATOM 1670 N N . TRP A 1 231 ? -10.754 5.914 1.951 1.00 34.57 670 TRP A N 1
ATOM 1671 C CA . TRP A 1 231 ? -10.996 4.535 2.375 1.00 33.28 670 TRP A CA 1
ATOM 1672 C C . TRP A 1 231 ? -11.580 4.553 3.780 1.00 35.43 670 TRP A C 1
ATOM 1673 O O . TRP A 1 231 ? -11.445 5.526 4.512 1.00 35.78 670 TRP A O 1
ATOM 1684 N N . SER A 1 232 ? -12.213 3.447 4.136 1.00 31.97 671 SER A N 1
ATOM 1685 C CA . SER A 1 232 ? -12.929 3.304 5.383 1.00 33.34 671 SER A CA 1
ATOM 1686 C C . SER A 1 232 ? -12.942 1.815 5.707 1.00 30.76 671 SER A C 1
ATOM 1687 O O . SER A 1 232 ? -12.082 1.068 5.234 1.00 31.03 671 SER A O 1
ATOM 1690 N N . PHE A 1 233 ? -13.941 1.380 6.483 1.00 31.08 672 PHE A N 1
ATOM 1691 C CA . PHE A 1 233 ? -14.079 -0.037 6.825 1.00 33.97 672 PHE A CA 1
ATOM 1692 C C . PHE A 1 233 ? -14.047 -0.944 5.607 1.00 32.49 672 PHE A C 1
ATOM 1693 O O . PHE A 1 233 ? -13.536 -2.063 5.677 1.00 30.82 672 PHE A O 1
ATOM 1701 N N . ALA A 1 234 ? -14.607 -0.489 4.492 1.00 32.77 673 ALA A N 1
ATOM 1702 C CA . ALA A 1 234 ? -14.734 -1.390 3.337 1.00 34.17 673 ALA A CA 1
ATOM 1703 C C . ALA A 1 234 ? -13.406 -1.890 2.823 1.00 30.72 673 ALA A C 1
ATOM 1704 O O . ALA A 1 234 ? -13.365 -2.945 2.184 1.00 31.21 673 ALA A O 1
ATOM 1706 N N . CYS A 1 235 ? -12.299 -1.162 3.033 1.00 30.62 674 CYS A N 1
ATOM 1707 C CA . CYS A 1 235 ? -11.049 -1.663 2.481 1.00 30.56 674 CYS A CA 1
ATOM 1708 C C . CYS A 1 235 ? -10.683 -3.009 3.106 1.00 30.53 674 CYS A C 1
ATOM 1709 O O . CYS A 1 235 ? -10.077 -3.837 2.443 1.00 29.09 674 CYS A O 1
ATOM 1712 N N . ASP A 1 236 ? -11.151 -3.292 4.326 1.00 31.98 675 ASP A N 1
ATOM 1713 C CA . ASP A 1 236 ? -10.846 -4.587 4.941 1.00 33.17 675 ASP A CA 1
ATOM 1714 C C . ASP A 1 236 ? -11.590 -5.728 4.258 1.00 25.88 675 ASP A C 1
ATOM 1715 O O . ASP A 1 236 ? -11.111 -6.889 4.282 1.00 28.55 675 ASP A O 1
ATOM 1720 N N . ILE A 1 237 ? -12.749 -5.416 3.687 1.00 29.83 676 ILE A N 1
ATOM 1721 C CA . ILE A 1 237 ? -13.561 -6.447 3.034 1.00 28.91 676 ILE A CA 1
ATOM 1722 C C . ILE A 1 237 ? -12.943 -6.791 1.693 1.00 29.92 676 ILE A C 1
ATOM 1723 O O . ILE A 1 237 ? -12.971 -7.940 1.276 1.00 30.16 676 ILE A O 1
ATOM 1728 N N . TRP A 1 238 ? -12.382 -5.794 1.001 1.00 28.62 677 TRP A N 1
ATOM 1729 C CA . TRP A 1 238 ? -11.566 -6.111 -0.176 1.00 30.41 677 TRP A CA 1
ATOM 1730 C C . TRP A 1 238 ? -10.423 -7.041 0.181 1.00 31.19 677 TRP A C 1
ATOM 1731 O O . TRP A 1 238 ? -10.240 -8.080 -0.459 1.00 31.28 677 TRP A O 1
ATOM 1742 N N . SER A 1 239 ? -9.603 -6.682 1.204 1.00 27.52 678 SER A N 1
ATOM 1743 C CA . SER A 1 239 ? -8.488 -7.523 1.576 1.00 28.96 678 SER A CA 1
ATOM 1744 C C . SER A 1 239 ? -8.975 -8.917 1.898 1.00 31.15 678 SER A C 1
ATOM 1745 O O . SER A 1 239 ? -8.317 -9.907 1.561 1.00 31.06 678 SER A O 1
ATOM 1748 N N . PHE A 1 240 ? -10.091 -8.993 2.621 1.00 31.32 679 PHE A N 1
ATOM 1749 C CA . PHE A 1 240 ? -10.665 -10.274 2.990 1.00 29.07 679 PHE A CA 1
ATOM 1750 C C . PHE A 1 240 ? -10.977 -11.091 1.751 1.00 27.42 679 PHE A C 1
ATOM 1751 O O . PHE A 1 240 ? -10.725 -12.308 1.709 1.00 30.08 679 PHE A O 1
ATOM 1759 N N . GLY A 1 241 ? -11.561 -10.453 0.746 1.00 30.19 680 GLY A N 1
ATOM 1760 C CA . GLY A 1 241 ? -11.925 -11.188 -0.452 1.00 32.23 680 GLY A CA 1
ATOM 1761 C C . GLY A 1 241 ? -10.700 -11.713 -1.165 1.00 32.38 680 GLY A C 1
ATOM 1762 O O . GLY A 1 241 ? -10.681 -12.858 -1.631 1.00 32.37 680 GLY A O 1
ATOM 1763 N N . ALA A 1 242 ? -9.668 -10.877 -1.281 1.00 30.28 681 ALA A N 1
ATOM 1764 C CA . ALA A 1 242 ? -8.428 -11.309 -1.923 1.00 30.39 681 ALA A CA 1
ATOM 1765 C C . ALA A 1 242 ? -7.757 -12.417 -1.133 1.00 32.33 681 ALA A C 1
ATOM 1766 O O . ALA A 1 242 ? -7.196 -13.347 -1.712 1.00 34.51 681 ALA A O 1
ATOM 1768 N N . LEU A 1 243 ? -7.856 -12.352 0.200 1.00 31.50 682 LEU A N 1
ATOM 1769 C CA . LEU A 1 243 ? -7.328 -13.416 1.044 1.00 30.78 682 LEU A CA 1
ATOM 1770 C C . LEU A 1 243 ? -8.035 -14.725 0.764 1.00 31.83 682 LEU A C 1
ATOM 1771 O O . LEU A 1 243 ? -7.402 -15.774 0.672 1.00 33.37 682 LEU A O 1
ATOM 1776 N N . LEU A 1 244 ? -9.360 -14.703 0.711 1.00 33.45 683 LEU A N 1
ATOM 1777 C CA . LEU A 1 244 ? -10.083 -15.950 0.494 1.00 34.17 683 LEU A CA 1
ATOM 1778 C C . LEU A 1 244 ? -9.741 -16.568 -0.852 1.00 33.94 683 LEU A C 1
ATOM 1779 O O . LEU A 1 244 ? -9.694 -17.790 -0.970 1.00 33.80 683 LEU A O 1
ATOM 1784 N N . VAL A 1 245 ? -9.604 -15.748 -1.901 1.00 33.96 684 VAL A N 1
ATOM 1785 C CA . VAL A 1 245 ? -9.237 -16.315 -3.197 1.00 33.77 684 VAL A CA 1
ATOM 1786 C C . VAL A 1 245 ? -7.898 -17.024 -3.104 1.00 36.31 684 VAL A C 1
ATOM 1787 O O . VAL A 1 245 ? -7.713 -18.112 -3.656 1.00 37.30 684 VAL A O 1
ATOM 1791 N N . GLU A 1 246 ? -6.948 -16.417 -2.389 1.00 34.86 685 GLU A N 1
ATOM 1792 C CA A GLU A 1 246 ? -5.630 -17.018 -2.202 0.55 35.40 685 GLU A CA 1
ATOM 1793 C CA B GLU A 1 246 ? -5.642 -17.038 -2.224 0.45 35.37 685 GLU A CA 1
ATOM 1794 C C . GLU A 1 246 ? -5.721 -18.324 -1.421 1.00 33.09 685 GLU A C 1
ATOM 1795 O O . GLU A 1 246 ? -4.975 -19.262 -1.692 1.00 37.11 685 GLU A O 1
ATOM 1806 N N . CYS A 1 247 ? -6.607 -18.384 -0.426 1.00 36.19 686 CYS A N 1
ATOM 1807 C CA . CYS A 1 247 ? -6.796 -19.656 0.265 1.00 36.72 686 CYS A CA 1
ATOM 1808 C C . CYS A 1 247 ? -7.306 -20.729 -0.694 1.00 36.92 686 CYS A C 1
ATOM 1809 O O . CYS A 1 247 ? -6.880 -21.890 -0.626 1.00 43.92 686 CYS A O 1
ATOM 1812 N N . TYR A 1 248 ? -8.246 -20.358 -1.564 1.00 35.75 687 TYR A N 1
ATOM 1813 C CA . TYR A 1 248 ? -8.842 -21.295 -2.534 1.00 35.76 687 TYR A CA 1
ATOM 1814 C C . TYR A 1 248 ? -7.857 -21.768 -3.597 1.00 37.94 687 TYR A C 1
ATOM 1815 O O . TYR A 1 248 ? -7.916 -22.917 -4.047 1.00 40.36 687 TYR A O 1
ATOM 1824 N N . THR A 1 249 ? -7.001 -20.887 -4.089 1.00 39.54 688 THR A N 1
ATOM 1825 C CA . THR A 1 249 ? -6.090 -21.253 -5.154 1.00 41.59 688 THR A CA 1
ATOM 1826 C C . THR A 1 249 ? -4.710 -21.627 -4.662 1.00 40.76 688 THR A C 1
ATOM 1827 O O . THR A 1 249 ? -3.958 -22.253 -5.408 1.00 39.10 688 THR A O 1
ATOM 1831 N N . GLY A 1 250 ? -4.332 -21.163 -3.467 1.00 41.91 689 GLY A N 1
ATOM 1832 C CA . GLY A 1 250 ? -2.983 -21.334 -2.975 1.00 43.03 689 GLY A CA 1
ATOM 1833 C C . GLY A 1 250 ? -2.068 -20.177 -3.329 1.00 48.56 689 GLY A C 1
ATOM 1834 O O . GLY A 1 250 ? -0.946 -20.094 -2.804 1.00 50.05 689 GLY A O 1
ATOM 1835 N N . GLN A 1 251 ? -2.519 -19.263 -4.180 1.00 42.23 690 GLN A N 1
ATOM 1836 C CA . GLN A 1 251 ? -1.616 -18.344 -4.863 1.00 43.17 690 GLN A CA 1
ATOM 1837 C C . GLN A 1 251 ? -2.042 -16.910 -4.583 1.00 41.71 690 GLN A C 1
ATOM 1838 O O . GLN A 1 251 ? -3.241 -16.619 -4.568 1.00 38.95 690 GLN A O 1
ATOM 1844 N N . THR A 1 252 ? -1.076 -16.005 -4.358 1.00 38.27 691 THR A N 1
ATOM 1845 C CA . THR A 1 252 ? -1.431 -14.586 -4.213 1.00 38.77 691 THR A CA 1
ATOM 1846 C C . THR A 1 252 ? -2.206 -14.122 -5.442 1.00 37.44 691 THR A C 1
ATOM 1847 O O . THR A 1 252 ? -1.810 -14.413 -6.571 1.00 40.21 691 THR A O 1
ATOM 1851 N N . LEU A 1 253 ? -3.336 -13.434 -5.215 1.00 34.60 692 LEU A N 1
ATOM 1852 C CA . LEU A 1 253 ? -4.230 -13.062 -6.324 1.00 35.40 692 LEU A CA 1
ATOM 1853 C C . LEU A 1 253 ? -3.654 -11.911 -7.153 1.00 40.53 692 LEU A C 1
ATOM 1854 O O . LEU A 1 253 ? -3.628 -11.979 -8.383 1.00 38.37 692 LEU A O 1
ATOM 1859 N N . PHE A 1 254 ? -3.218 -10.826 -6.504 1.00 39.01 693 PHE A N 1
ATOM 1860 C CA . PHE A 1 254 ? -2.6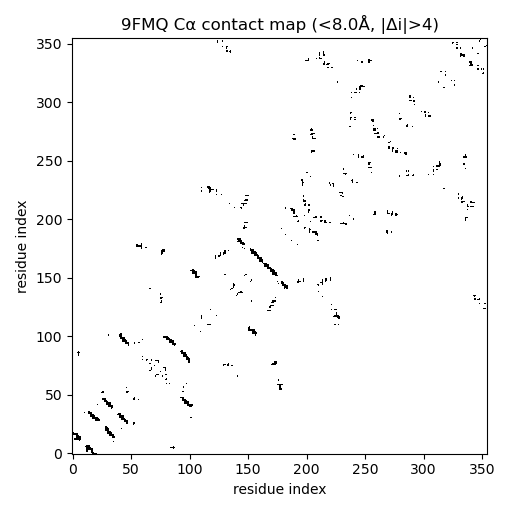97 -9.649 -7.214 1.00 38.36 693 PHE A CA 1
ATOM 1861 C C . PHE A 1 254 ? -1.181 -9.571 -7.042 1.00 40.43 693 PHE A C 1
ATOM 1862 O O . PHE A 1 254 ? -0.684 -9.157 -5.995 1.00 45.04 693 PHE A O 1
ATOM 1870 N N . GLN A 1 255 ? -0.439 -9.992 -8.059 1.00 43.70 694 GLN A N 1
ATOM 1871 C CA . GLN A 1 255 ? 1.011 -10.054 -7.916 1.00 47.56 694 GLN A CA 1
ATOM 1872 C C . GLN A 1 255 ? 1.680 -8.961 -8.718 1.00 52.45 694 GLN A C 1
ATOM 1873 O O . GLN A 1 255 ? 2.480 -9.251 -9.605 1.00 63.37 694 GLN A O 1
ATOM 1879 N N . SER A 1 256 ? 1.335 -7.718 -8.462 1.00 45.04 695 SER A N 1
ATOM 1880 C CA . SER A 1 256 ? 1.994 -6.605 -9.123 1.00 49.35 695 SER A CA 1
ATOM 1881 C C . SER A 1 256 ? 2.356 -5.591 -8.065 1.00 48.10 695 SER A C 1
ATOM 1882 O O . SER A 1 256 ? 1.637 -5.431 -7.086 1.00 46.51 695 SER A O 1
ATOM 1885 N N . HIS A 1 257 ? 3.456 -4.882 -8.279 1.00 48.50 696 HIS A N 1
ATOM 1886 C CA . HIS A 1 257 ? 3.831 -3.810 -7.370 1.00 47.51 696 HIS A CA 1
ATOM 1887 C C . HIS A 1 257 ? 3.698 -2.439 -8.019 1.00 52.42 696 HIS A C 1
ATOM 1888 O O . HIS A 1 257 ? 4.271 -1.469 -7.515 1.00 51.55 696 HIS A O 1
ATOM 1895 N N . ASP A 1 258 ? 2.989 -2.340 -9.147 1.00 46.36 697 ASP A N 1
ATOM 1896 C CA . ASP A 1 258 ? 2.834 -1.076 -9.854 1.00 42.94 697 ASP A CA 1
ATOM 1897 C C . ASP A 1 258 ? 1.360 -0.717 -9.877 1.00 43.60 697 ASP A C 1
ATOM 1898 O O . ASP A 1 258 ? 0.526 -1.571 -10.203 1.00 40.59 697 ASP A O 1
ATOM 1903 N N . ASP A 1 259 ? 1.034 0.539 -9.535 1.00 42.26 698 ASP A N 1
ATOM 1904 C CA . ASP A 1 259 ? -0.376 0.908 -9.404 1.00 40.43 698 ASP A CA 1
ATOM 1905 C C . ASP A 1 259 ? -1.127 0.690 -10.720 1.00 39.21 698 ASP A C 1
ATOM 1906 O O . ASP A 1 259 ? -2.235 0.158 -10.731 1.00 37.29 698 ASP A O 1
ATOM 1911 N N . LEU A 1 260 ? -0.557 1.149 -11.830 1.00 38.64 699 LEU A N 1
ATOM 1912 C CA . LEU A 1 260 ? -1.274 1.042 -13.103 1.00 42.67 699 LEU A CA 1
ATOM 1913 C C . LEU A 1 260 ? -1.601 -0.411 -13.419 1.00 40.72 699 LEU A C 1
ATOM 1914 O O . LEU A 1 260 ? -2.748 -0.754 -13.753 1.00 39.83 699 LEU A O 1
ATOM 1919 N N . GLU A 1 261 ? -0.618 -1.295 -13.292 1.00 40.84 700 GLU A N 1
ATOM 1920 C CA . GLU A 1 261 ? -0.876 -2.692 -13.637 1.00 38.62 700 GLU A CA 1
ATOM 1921 C C . GLU A 1 261 ? -1.768 -3.362 -12.596 1.00 40.50 700 GLU A C 1
ATOM 1922 O O . GLU A 1 261 ? -2.601 -4.201 -12.942 1.00 37.69 700 GLU A O 1
ATOM 1928 N N . HIS A 1 262 ? -1.624 -2.982 -11.329 1.00 37.47 701 HIS A N 1
ATOM 1929 C CA . HIS A 1 262 ? -2.459 -3.555 -10.273 1.00 36.55 701 HIS A CA 1
ATOM 1930 C C . HIS A 1 262 ? -3.927 -3.264 -10.535 1.00 36.84 701 HIS A C 1
ATOM 1931 O O . HIS A 1 262 ? -4.771 -4.157 -10.455 1.00 34.45 701 HIS A O 1
ATOM 1938 N N . LEU A 1 263 ? -4.241 -2.009 -10.872 1.00 35.27 702 LEU A N 1
ATOM 1939 C CA . LEU A 1 263 ? -5.609 -1.636 -11.206 1.00 35.62 702 LEU A CA 1
ATOM 1940 C C . LEU A 1 263 ? -6.115 -2.409 -12.414 1.00 36.73 702 LEU A C 1
ATOM 1941 O O . LEU A 1 263 ? -7.260 -2.842 -12.442 1.00 32.96 702 LEU A O 1
ATOM 1946 N N . GLN A 1 264 ? -5.265 -2.612 -13.416 1.00 36.00 703 GLN A N 1
ATOM 1947 C CA . GLN A 1 264 ? -5.708 -3.375 -14.586 1.00 40.03 703 GLN A CA 1
ATOM 1948 C C . GLN A 1 264 ? -6.002 -4.826 -14.211 1.00 38.60 703 GLN A C 1
ATOM 1949 O O . GLN A 1 264 ? -6.914 -5.438 -14.764 1.00 40.18 703 GLN A O 1
ATOM 1955 N N . LEU A 1 265 ? -5.189 -5.411 -13.325 1.00 35.77 704 LEU A N 1
ATOM 1956 C CA . LEU A 1 265 ? -5.456 -6.780 -12.877 1.00 38.09 704 LEU A CA 1
ATOM 1957 C C . LEU A 1 265 ? -6.813 -6.863 -12.179 1.00 37.26 704 LEU A C 1
ATOM 1958 O O . LEU A 1 265 ? -7.556 -7.845 -12.354 1.00 36.29 704 LEU A O 1
ATOM 1963 N N . MET A 1 266 ? -7.156 -5.826 -11.414 1.00 33.05 705 MET A N 1
ATOM 1964 C CA . MET A 1 266 ? -8.496 -5.731 -10.828 1.00 35.86 705 MET A CA 1
ATOM 1965 C C . MET A 1 266 ? -9.549 -5.673 -11.920 1.00 39.20 705 MET A C 1
ATOM 1966 O O . MET A 1 266 ? -10.528 -6.413 -11.886 1.00 36.92 705 MET A O 1
ATOM 1971 N N . GLN A 1 267 ? -9.338 -4.819 -12.923 1.00 37.68 706 GLN A N 1
ATOM 1972 C CA . GLN A 1 267 ? -10.318 -4.709 -13.996 1.00 36.98 706 GLN A CA 1
ATOM 1973 C C . GLN A 1 267 ? -10.506 -6.038 -14.714 1.00 43.01 706 GLN A C 1
ATOM 1974 O O . GLN A 1 267 ? -11.636 -6.394 -15.076 1.00 46.64 706 GLN A O 1
ATOM 1980 N N . LYS A 1 268 ? -9.400 -6.768 -14.956 1.00 37.09 707 LYS A N 1
ATOM 1981 C CA . LYS A 1 268 ? -9.449 -8.046 -15.675 1.00 43.35 707 LYS A CA 1
ATOM 1982 C C . LYS A 1 268 ? -10.188 -9.115 -14.872 1.00 38.18 707 LYS A C 1
ATOM 1983 O O . LYS A 1 268 ? -11.084 -9.795 -15.390 1.00 40.30 707 LYS A O 1
ATOM 1989 N N . LEU A 1 269 ? -9.798 -9.304 -13.619 1.00 38.22 708 LEU A N 1
ATOM 1990 C CA . LEU A 1 269 ? -10.519 -10.195 -12.710 1.00 41.01 708 LEU A CA 1
ATOM 1991 C C . LEU A 1 269 ? -12.027 -9.979 -12.739 1.00 39.00 708 LEU A C 1
ATOM 1992 O O . LEU A 1 269 ? -12.798 -10.948 -12.765 1.00 39.66 708 LEU A O 1
ATOM 1997 N N . LEU A 1 270 ? -12.467 -8.723 -12.711 1.00 40.18 709 LEU A N 1
ATOM 1998 C CA . LEU A 1 270 ? -13.869 -8.375 -12.491 1.00 39.22 709 LEU A CA 1
ATOM 1999 C C . LEU A 1 270 ? -14.596 -7.988 -13.778 1.00 48.75 709 LEU A C 1
ATOM 2000 O O . LEU A 1 270 ? -15.754 -7.562 -13.725 1.00 48.39 709 LEU A O 1
ATOM 2005 N N . GLN A 1 271 ? -13.944 -8.117 -14.922 1.00 44.19 710 GLN A N 1
ATOM 2006 C CA . GLN A 1 271 ? -14.534 -7.577 -16.159 1.00 47.76 710 GLN A CA 1
ATOM 2007 C C . GLN A 1 271 ? -15.871 -8.209 -16.533 1.00 55.71 710 GLN A C 1
ATOM 2008 O O . GLN A 1 271 ? -16.637 -7.583 -17.275 1.00 56.27 710 GLN A O 1
ATOM 2014 N N . HIS A 1 272 ? -16.175 -9.417 -16.056 1.00 56.91 711 HIS A N 1
ATOM 2015 C CA . HIS A 1 272 ? -17.468 -10.040 -16.328 1.00 58.35 711 HIS A CA 1
ATOM 2016 C C . HIS A 1 272 ? -18.459 -9.828 -15.201 1.00 61.25 711 HIS A C 1
ATOM 2017 O O . HIS A 1 272 ? -19.532 -10.433 -15.220 1.00 66.76 711 HIS A O 1
ATOM 2024 N N . GLU A 1 273 ? -18.120 -9.004 -14.216 1.00 49.91 712 GLU A N 1
ATOM 2025 C CA . GLU A 1 273 ? -19.021 -8.665 -13.131 1.00 53.46 712 GLU A CA 1
ATOM 2026 C C . GLU A 1 273 ? -19.695 -7.343 -13.476 1.00 58.95 712 GLU A C 1
ATOM 2027 O O . GLU A 1 273 ? -19.024 -6.375 -13.845 1.00 59.05 712 GLU A O 1
ATOM 2033 N N . ASN A 1 274 ? -21.024 -7.323 -13.409 1.00 61.95 713 ASN A N 1
ATOM 2034 C CA . ASN A 1 274 ? -21.767 -6.166 -13.884 1.00 59.58 713 ASN A CA 1
ATOM 2035 C C . ASN A 1 274 ? -21.405 -4.936 -13.068 1.00 62.34 713 ASN A C 1
ATOM 2036 O O . ASN A 1 274 ? -21.401 -4.971 -11.833 1.00 61.86 713 ASN A O 1
ATOM 2041 N N . GLY A 1 275 ? -21.050 -3.855 -13.759 1.00 56.87 714 GLY A N 1
ATOM 2042 C CA . GLY A 1 275 ? -20.759 -2.605 -13.098 1.00 62.33 714 GLY A CA 1
ATOM 2043 C C . GLY A 1 275 ? -19.346 -2.428 -12.579 1.00 58.49 714 GLY A C 1
ATOM 2044 O O . GLY A 1 275 ? -19.056 -1.379 -11.983 1.00 59.77 714 GLY A O 1
ATOM 2045 N N . GLU A 1 276 ? -18.445 -3.394 -12.792 1.00 55.11 715 GLU A N 1
ATOM 2046 C CA . GLU A 1 276 ? -17.099 -3.336 -12.206 1.00 50.74 715 GLU A CA 1
ATOM 2047 C C . GLU A 1 276 ? -16.124 -2.662 -13.168 1.00 53.80 715 GLU A C 1
ATOM 2048 O O . GLU A 1 276 ? -15.507 -3.310 -14.008 1.00 54.58 715 GLU A O 1
ATOM 2054 N N . VAL A 1 277 ? -15.953 -1.350 -13.018 1.00 49.01 716 VAL A N 1
ATOM 2055 C CA . VAL A 1 277 ? -15.042 -0.559 -13.839 1.00 44.37 716 VAL A CA 1
ATOM 2056 C C . VAL A 1 277 ? -14.155 0.282 -12.917 1.00 46.02 716 VAL A C 1
ATOM 2057 O O . VAL A 1 277 ? -14.612 0.779 -11.882 1.00 46.61 716 VAL A O 1
ATOM 2061 N N . ILE A 1 278 ? -12.886 0.424 -13.281 1.00 44.06 717 ILE A N 1
ATOM 2062 C CA . ILE A 1 278 ? -11.987 1.341 -12.589 1.00 43.16 717 ILE A CA 1
ATOM 2063 C C . ILE A 1 278 ? -12.248 2.740 -13.115 1.00 45.95 717 ILE A C 1
ATOM 2064 O O . ILE A 1 278 ? -12.006 3.020 -14.293 1.00 47.78 717 ILE A O 1
ATOM 2069 N N . VAL A 1 279 ? -12.767 3.615 -12.257 1.00 47.76 718 VAL A N 1
ATOM 2070 C CA . VAL A 1 279 ? -13.035 4.994 -12.662 1.00 45.98 718 VAL A CA 1
ATOM 2071 C C . VAL A 1 279 ? -12.126 5.932 -11.860 1.00 45.40 718 VAL A C 1
ATOM 2072 O O . VAL A 1 279 ? -11.775 5.633 -10.707 1.00 48.68 718 VAL A O 1
ATOM 2076 N N . PRO A 1 280 ? -11.675 7.033 -12.452 1.00 47.67 719 PRO A N 1
ATOM 2077 C CA . PRO A 1 280 ? -10.691 7.909 -11.787 1.00 50.25 719 PRO A CA 1
ATOM 2078 C C . PRO A 1 280 ? -11.339 8.728 -10.692 1.00 51.33 719 PRO A C 1
ATOM 2079 O O . PRO A 1 280 ? -12.563 8.911 -10.696 1.00 49.23 719 PRO A O 1
ATOM 2083 N N . PRO A 1 281 ? -10.550 9.269 -9.762 1.00 46.35 720 PRO A N 1
ATOM 2084 C CA . PRO A 1 281 ? -11.092 10.206 -8.786 1.00 49.02 720 PRO A CA 1
ATOM 2085 C C . PRO A 1 281 ? -11.461 11.527 -9.434 1.00 49.27 720 PRO A C 1
ATOM 2086 O O . PRO A 1 281 ? -10.980 11.863 -10.539 1.00 47.86 720 PRO A O 1
ATOM 2090 N N . PRO A 1 282 ? -12.337 12.301 -8.786 1.00 55.30 721 PRO A N 1
ATOM 2091 C CA . PRO A 1 282 ? -12.571 13.681 -9.234 1.00 56.78 721 PRO A CA 1
ATOM 2092 C C . PRO A 1 282 ? -11.274 14.466 -9.160 1.00 57.67 721 PRO A C 1
ATOM 2093 O O . PRO A 1 282 ? -10.457 14.266 -8.258 1.00 58.81 721 PRO A O 1
ATOM 2097 N N . ARG A 1 283 ? -11.080 15.348 -10.104 1.00 49.83 722 ARG A N 1
ATOM 2098 C CA . ARG A 1 283 ? -9.825 16.073 -10.108 1.00 57.74 722 ARG A CA 1
ATOM 2099 C C . ARG A 1 283 ? -9.870 17.158 -9.038 1.00 63.80 722 ARG A C 1
ATOM 2100 O O . ARG A 1 283 ? -10.868 17.878 -8.940 1.00 69.91 722 ARG A O 1
ATOM 2108 N N . PRO A 1 284 ? -8.836 17.293 -8.213 1.00 60.98 723 PRO A N 1
ATOM 2109 C CA . PRO A 1 284 ? -8.874 18.305 -7.157 1.00 65.19 723 PRO A CA 1
ATOM 2110 C C . PRO A 1 284 ? -8.646 19.712 -7.684 1.00 67.96 723 PRO A C 1
ATOM 2111 O O . PRO A 1 284 ? -7.982 19.936 -8.706 1.00 65.77 723 PRO A O 1
ATOM 2115 N N . SER A 1 285 ? -9.209 20.670 -6.959 1.00 68.80 724 SER A N 1
ATOM 2116 C CA . SER A 1 285 ? -8.873 22.054 -7.245 1.00 74.27 724 SER A CA 1
ATOM 2117 C C . SER A 1 285 ? -7.354 22.185 -7.279 1.00 75.44 724 SER A C 1
ATOM 2118 O O . SER A 1 285 ? -6.665 21.596 -6.435 1.00 70.61 724 SER A O 1
ATOM 2121 N N . PRO A 1 286 ? -6.796 22.893 -8.260 1.00 75.55 725 PRO A N 1
ATOM 2122 C CA . PRO A 1 286 ? -5.336 23.027 -8.315 1.00 74.69 725 PRO A CA 1
ATOM 2123 C C . PRO A 1 286 ? -4.783 23.680 -7.077 1.00 77.07 725 PRO A C 1
ATOM 2124 O O . PRO A 1 286 ? -3.605 23.484 -6.746 1.00 77.95 725 PRO A O 1
ATOM 2128 N N . SER A 1 287 ? -5.621 24.428 -6.369 1.00 74.63 726 SER A N 1
ATOM 2129 C CA . SER A 1 287 ? -5.238 25.095 -5.141 1.00 76.94 726 SER A CA 1
ATOM 2130 C C . SER A 1 287 ? -5.173 24.145 -3.948 1.00 75.36 726 SER A C 1
ATOM 2131 O O . SER A 1 287 ? -4.491 24.458 -2.970 1.00 67.34 726 SER A O 1
ATOM 2134 N N . SER A 1 288 ? -5.828 22.985 -4.023 1.00 73.71 727 SER A N 1
ATOM 2135 C CA . SER A 1 288 ? -6.003 22.122 -2.857 1.00 71.64 727 SER A CA 1
ATOM 2136 C C . SER A 1 288 ? -4.714 21.406 -2.485 1.00 69.76 727 SER A C 1
ATOM 2137 O O . SER A 1 288 ? -4.107 20.714 -3.309 1.00 69.05 727 SER A O 1
ATOM 2140 N N . THR A 1 289 ? -4.345 21.527 -1.208 1.00 69.66 728 THR A N 1
ATOM 2141 C CA . THR A 1 289 ? -3.101 21.028 -0.644 1.00 63.04 728 THR A CA 1
ATOM 2142 C C . THR A 1 289 ? -3.284 19.757 0.184 1.00 64.04 728 THR A C 1
ATOM 2143 O O . THR A 1 289 ? -2.297 19.213 0.709 1.00 62.33 728 THR A O 1
ATOM 2147 N N . SER A 1 290 ? -4.513 19.275 0.327 1.00 61.57 729 SER A N 1
ATOM 2148 C CA . SER A 1 290 ? -4.772 18.181 1.254 1.00 53.20 729 SER A CA 1
ATOM 2149 C C . SER A 1 290 ? -4.061 16.903 0.814 1.00 57.26 729 SER A C 1
ATOM 2150 O O . SER A 1 290 ? -3.687 16.727 -0.352 1.00 52.85 729 SER A O 1
ATOM 2153 N N . MET A 1 291 ? -3.849 16.014 1.792 1.00 50.35 730 MET A N 1
ATOM 2154 C CA . MET A 1 291 ? -3.318 14.689 1.522 1.00 51.92 730 MET A CA 1
ATOM 2155 C C . MET A 1 291 ? -4.164 13.986 0.468 1.00 48.06 730 MET A C 1
ATOM 2156 O O . MET A 1 291 ? -3.634 13.284 -0.401 1.00 50.49 730 MET A O 1
ATOM 2161 N N . GLY A 1 292 ? -5.483 14.134 0.558 1.00 45.86 731 GLY A N 1
ATOM 2162 C CA . GLY A 1 292 ? -6.354 13.412 -0.347 1.00 45.64 731 GLY A CA 1
ATOM 2163 C C . GLY A 1 292 ? -6.239 13.949 -1.760 1.00 49.19 731 GLY A C 1
ATOM 2164 O O . GLY A 1 292 ? -6.143 13.179 -2.718 1.00 47.22 731 GLY A O 1
ATOM 2165 N N . SER A 1 293 ? -6.231 15.277 -1.900 1.00 47.27 732 SER A N 1
ATOM 2166 C CA . SER A 1 293 ? -6.003 15.894 -3.203 1.00 51.23 732 SER A CA 1
ATOM 2167 C C . SER A 1 293 ? -4.658 15.465 -3.778 1.00 52.14 732 SER A C 1
ATOM 2168 O O . SER A 1 293 ? -4.565 15.148 -4.967 1.00 51.70 732 SER A O 1
ATOM 2171 N N . GLN A 1 294 ? -3.598 15.454 -2.956 1.00 47.12 733 GLN A N 1
ATOM 2172 C CA . GLN A 1 294 ? -2.293 15.027 -3.460 1.00 52.78 733 GLN A CA 1
ATOM 2173 C C . GLN A 1 294 ? -2.379 13.616 -4.024 1.00 48.93 733 GLN A C 1
ATOM 2174 O O . GLN A 1 294 ? -1.927 13.352 -5.144 1.00 46.61 733 GLN A O 1
ATOM 2180 N N . ARG A 1 295 ? -3.040 12.721 -3.296 1.00 45.15 734 ARG A N 1
ATOM 2181 C CA . ARG A 1 295 ? -3.181 11.345 -3.753 1.00 42.27 734 ARG A CA 1
ATOM 2182 C C . ARG A 1 295 ? -3.988 11.260 -5.045 1.00 42.11 734 ARG A C 1
ATOM 2183 O O . ARG A 1 295 ? -3.654 10.470 -5.943 1.00 41.05 734 ARG A O 1
ATOM 2191 N N . ARG A 1 296 ? -5.075 12.032 -5.142 1.00 41.64 735 ARG A N 1
ATOM 2192 C CA . ARG A 1 296 ? -5.902 11.993 -6.361 1.00 45.79 735 ARG A CA 1
ATOM 2193 C C . ARG A 1 296 ? -5.139 12.516 -7.576 1.00 44.81 735 ARG A C 1
ATOM 2194 O O . ARG A 1 296 ? -5.327 12.021 -8.704 1.00 44.50 735 ARG A O 1
ATOM 2202 N N . ARG A 1 297 ? -4.326 13.558 -7.393 1.00 43.08 736 ARG A N 1
ATOM 2203 C CA . ARG A 1 297 ? -3.501 14.038 -8.502 1.00 48.79 736 ARG A CA 1
ATOM 2204 C C . ARG A 1 297 ? -2.544 12.961 -8.993 1.00 45.64 736 ARG A C 1
ATOM 2205 O O . ARG A 1 297 ? -2.411 12.758 -10.207 1.00 49.03 736 ARG A O 1
ATOM 2213 N N . GLU A 1 298 ? -1.877 12.254 -8.073 1.00 44.85 737 GLU A N 1
ATOM 2214 C CA . GLU A 1 298 ? -1.019 11.141 -8.471 1.00 48.15 737 GLU A CA 1
ATOM 2215 C C . GLU A 1 298 ? -1.815 10.065 -9.191 1.00 45.39 737 GLU A C 1
ATOM 2216 O O . GLU A 1 298 ? -1.368 9.507 -10.199 1.00 44.86 737 GLU A O 1
ATOM 2222 N N . ALA A 1 299 ? -2.975 9.719 -8.656 1.00 40.95 738 ALA A N 1
ATOM 2223 C CA . ALA A 1 299 ? -3.741 8.642 -9.257 1.00 41.66 738 ALA A CA 1
ATOM 2224 C C . ALA A 1 299 ? -4.213 9.026 -10.655 1.00 40.86 738 ALA A C 1
ATOM 2225 O O . ALA A 1 299 ? -4.292 8.175 -11.542 1.00 42.03 738 ALA A O 1
ATOM 2227 N N . LEU A 1 300 ? -4.525 10.302 -10.861 1.00 43.32 739 LEU A N 1
ATOM 2228 C CA . LEU A 1 300 ? -4.975 10.763 -12.167 1.00 46.28 739 LEU A CA 1
ATOM 2229 C C . LEU A 1 300 ? -3.909 10.615 -13.235 1.00 47.46 739 LEU A C 1
ATOM 2230 O O . LEU A 1 300 ? -4.244 10.582 -14.432 1.00 49.13 739 LEU A O 1
ATOM 2235 N N . LYS A 1 301 ? -2.637 10.512 -12.854 1.00 46.14 740 LYS A N 1
ATOM 2236 C CA . LYS A 1 301 ? -1.614 10.250 -13.865 1.00 49.54 740 LYS A CA 1
ATOM 2237 C C . LYS A 1 301 ? -1.742 8.846 -14.442 1.00 44.92 740 LYS A C 1
ATOM 2238 O O . LYS A 1 301 ? -1.103 8.546 -15.456 1.00 50.64 740 LYS A O 1
ATOM 2244 N N . LEU A 1 302 ? -2.523 7.986 -13.815 1.00 42.70 741 LEU A N 1
ATOM 2245 C CA . LEU A 1 302 ? -2.736 6.639 -14.322 1.00 43.99 741 LEU A CA 1
ATOM 2246 C C . LEU A 1 302 ? -3.821 6.590 -15.378 1.00 42.46 741 LEU A C 1
ATOM 2247 O O . LEU A 1 302 ? -4.117 5.507 -15.873 1.00 42.62 741 LEU A O 1
ATOM 2252 N N . PHE A 1 303 ? -4.441 7.717 -15.675 1.00 45.61 742 PHE A N 1
ATOM 2253 C CA . PHE A 1 303 ? -5.616 7.770 -16.532 1.00 48.02 742 PHE A CA 1
ATOM 2254 C C . PHE A 1 303 ? -5.347 8.715 -17.683 1.00 49.24 742 PHE A C 1
ATOM 2255 O O . PHE A 1 303 ? -4.605 9.690 -17.544 1.00 50.03 742 PHE A O 1
ATOM 2263 N N . ARG A 1 304 ? -5.970 8.422 -18.822 1.00 50.68 743 ARG A N 1
ATOM 2264 C CA . ARG A 1 304 ? -5.931 9.287 -19.993 1.00 55.02 743 ARG A CA 1
ATOM 2265 C C . ARG A 1 304 ? -7.350 9.353 -20.521 1.00 61.80 743 ARG A C 1
ATOM 2266 O O . ARG A 1 304 ? -7.960 8.309 -20.777 1.00 55.24 743 ARG A O 1
ATOM 2274 N N . ASP A 1 305 ? -7.880 10.565 -20.634 1.00 62.34 744 ASP A N 1
ATOM 2275 C CA . ASP A 1 305 ? -9.258 10.777 -21.053 1.00 65.49 744 ASP A CA 1
ATOM 2276 C C . ASP A 1 305 ? -10.231 9.929 -20.246 1.00 62.92 744 ASP A C 1
ATOM 2277 O O . ASP A 1 305 ? -11.135 9.297 -20.793 1.00 66.62 744 ASP A O 1
ATOM 2282 N N . GLY A 1 306 ? -10.042 9.913 -18.936 1.00 52.76 745 GLY A N 1
ATOM 2283 C CA . GLY A 1 306 ? -10.969 9.264 -18.047 1.00 53.17 745 GLY A CA 1
ATOM 2284 C C . GLY A 1 306 ? -10.888 7.754 -17.989 1.00 49.72 745 GLY A C 1
ATOM 2285 O O . GLY A 1 306 ? -11.574 7.159 -17.162 1.00 53.12 745 GLY A O 1
ATOM 2286 N N . ARG A 1 307 ? -10.065 7.101 -18.807 1.00 52.45 746 ARG A N 1
ATOM 2287 C CA . ARG A 1 307 ? -9.935 5.654 -18.719 1.00 52.47 746 ARG A CA 1
ATOM 2288 C C . ARG A 1 307 ? -8.549 5.279 -18.224 1.00 48.84 746 ARG A C 1
ATOM 2289 O O . ARG A 1 307 ? -7.573 6.001 -18.453 1.00 49.89 746 ARG A O 1
ATOM 2297 N N . LEU A 1 308 ? -8.480 4.139 -17.548 1.00 44.33 747 LEU A N 1
ATOM 2298 C CA . LEU A 1 308 ? -7.204 3.626 -17.081 1.00 45.30 747 LEU A CA 1
ATOM 2299 C C . LEU A 1 308 ? -6.264 3.466 -18.267 1.00 49.96 747 LEU A C 1
ATOM 2300 O O . LEU A 1 308 ? -6.628 2.865 -19.282 1.00 50.68 747 LEU A O 1
ATOM 2305 N N . ASN A 1 309 ? -5.069 4.036 -18.145 1.00 46.85 748 ASN A N 1
ATOM 2306 C CA . ASN A 1 309 ? -4.140 4.176 -19.264 1.00 50.45 748 ASN A CA 1
ATOM 2307 C C . ASN A 1 309 ? -3.253 2.951 -19.403 1.00 48.94 748 ASN A C 1
ATOM 2308 O O . ASN A 1 309 ? -2.036 3.037 -19.435 1.00 49.85 748 ASN A O 1
ATOM 2313 N N . TRP A 1 310 ? -3.879 1.788 -19.466 1.00 50.60 749 TRP A N 1
ATOM 2314 C CA . TRP A 1 310 ? -3.161 0.548 -19.635 1.00 50.30 749 TRP A CA 1
ATOM 2315 C C . TRP A 1 310 ? -3.574 -0.078 -20.957 1.00 56.83 749 TRP A C 1
ATOM 2316 O O . TRP A 1 310 ? -4.760 -0.054 -21.302 1.00 54.82 749 TRP A O 1
ATOM 2327 N N . PRO A 1 311 ? -2.633 -0.643 -21.727 1.00 56.10 750 PRO A N 1
ATOM 2328 C CA . PRO A 1 311 ? -1.203 -0.834 -21.458 1.00 57.36 750 PRO A CA 1
ATOM 2329 C C . PRO A 1 311 ? -0.327 0.352 -21.809 1.00 60.74 750 PRO A C 1
ATOM 2330 O O . PRO A 1 311 ? 0.855 0.348 -21.464 1.00 66.43 750 PRO A O 1
ATOM 2334 N N . GLU A 1 312 ? -0.884 1.346 -22.503 1.00 59.96 751 GLU A N 1
ATOM 2335 C CA . GLU A 1 312 ? -0.049 2.388 -23.093 1.00 66.14 751 GLU A CA 1
ATOM 2336 C C . GLU A 1 312 ? 0.754 3.138 -22.034 1.00 70.68 751 GLU A C 1
ATOM 2337 O O . GLU A 1 312 ? 1.882 3.564 -22.302 1.00 74.65 751 GLU A O 1
ATOM 2343 N N . GLY A 1 313 ? 0.218 3.273 -20.815 1.00 66.71 752 GLY A N 1
ATOM 2344 C CA . GLY A 1 313 ? 0.920 3.967 -19.760 1.00 66.11 752 GLY A CA 1
ATOM 2345 C C . GLY A 1 313 ? 2.082 3.231 -19.135 1.00 73.96 752 GLY A C 1
ATOM 2346 O O . GLY A 1 313 ? 2.777 3.811 -18.296 1.00 68.73 752 GLY A O 1
ATOM 2347 N N . ILE A 1 314 ? 2.327 1.972 -19.512 1.00 72.00 753 ILE A N 1
ATOM 2348 C CA . ILE A 1 314 ? 3.374 1.200 -18.848 1.00 75.51 753 ILE A CA 1
ATOM 2349 C C . ILE A 1 314 ? 4.755 1.715 -19.255 1.00 87.04 753 ILE A C 1
ATOM 2350 O O . ILE A 1 314 ? 5.593 2.026 -18.400 1.00 97.20 753 ILE A O 1
ATOM 2355 N N . ASP A 1 315 ? 5.010 1.846 -20.551 1.00 87.33 754 ASP A N 1
ATOM 2356 C CA . ASP A 1 315 ? 6.231 2.541 -20.954 1.00 99.10 754 ASP A CA 1
ATOM 2357 C C . ASP A 1 315 ? 5.903 3.990 -21.305 1.00 104.10 754 ASP A C 1
ATOM 2358 O O . ASP A 1 315 ? 6.184 4.904 -20.524 1.00 104.41 754 ASP A O 1
ATOM 2363 N N . GLU A 1 316 ? 5.281 4.195 -22.467 1.00 109.48 755 GLU A N 1
ATOM 2364 C CA . GLU A 1 316 ? 4.964 5.475 -23.101 1.00 111.91 755 GLU A CA 1
ATOM 2365 C C . GLU A 1 316 ? 6.212 6.214 -23.569 1.00 121.95 755 GLU A C 1
ATOM 2366 O O . GLU A 1 316 ? 6.098 7.325 -24.108 1.00 125.05 755 GLU A O 1
ATOM 2372 N N . GLN A 1 317 ? 7.401 5.635 -23.388 1.00 124.44 756 GLN A N 1
ATOM 2373 C CA . GLN A 1 317 ? 8.634 6.166 -23.946 1.00 125.94 756 GLN A CA 1
ATOM 2374 C C . GLN A 1 317 ? 9.142 5.366 -25.134 1.00 127.64 756 GLN A C 1
ATOM 2375 O O . GLN A 1 317 ? 9.940 5.893 -25.919 1.00 132.12 756 GLN A O 1
ATOM 2381 N N . SER A 1 318 ? 8.706 4.117 -25.284 1.00 122.84 757 SER A N 1
ATOM 2382 C CA . SER A 1 318 ? 9.059 3.295 -26.433 1.00 124.76 757 SER A CA 1
ATOM 2383 C C . SER A 1 318 ? 7.794 2.652 -26.978 1.00 121.67 757 SER A C 1
ATOM 2384 O O . SER A 1 318 ? 7.013 2.070 -26.215 1.00 117.05 757 SER A O 1
ATOM 2387 N N . ALA A 1 319 ? 7.583 2.783 -28.289 1.00 124.90 758 ALA A N 1
ATOM 2388 C CA . ALA A 1 319 ? 6.498 2.082 -28.965 1.00 124.40 758 ALA A CA 1
ATOM 2389 C C . ALA A 1 319 ? 6.624 0.591 -28.682 1.00 121.94 758 ALA A C 1
ATOM 2390 O O . ALA A 1 319 ? 5.765 0.001 -28.015 1.00 115.60 758 ALA A O 1
ATOM 2392 N N . ASN A 1 320 ? 7.704 -0.014 -29.179 1.00 124.79 759 ASN A N 1
ATOM 2393 C CA . ASN A 1 320 ? 8.096 -1.364 -28.783 1.00 123.84 759 ASN A CA 1
ATOM 2394 C C . ASN A 1 320 ? 8.697 -1.316 -27.382 1.00 118.69 759 ASN A C 1
ATOM 2395 O O . ASN A 1 320 ? 9.786 -0.762 -27.191 1.00 115.30 759 ASN A O 1
ATOM 2400 N N . SER A 1 321 ? 8.004 -1.902 -26.400 1.00 109.98 760 SER A N 1
ATOM 2401 C CA . SER A 1 321 ? 8.437 -1.847 -25.008 1.00 101.45 760 SER A CA 1
ATOM 2402 C C . SER A 1 321 ? 8.479 -3.230 -24.374 1.00 95.59 760 SER A C 1
ATOM 2403 O O . SER A 1 321 ? 7.476 -3.954 -24.378 1.00 92.44 760 SER A O 1
ATOM 2406 N N . LEU A 1 322 ? 9.628 -3.562 -23.781 1.00 95.50 761 LEU A N 1
ATOM 2407 C CA . LEU A 1 322 ? 9.755 -4.797 -23.010 1.00 89.82 761 LEU A CA 1
ATOM 2408 C C . LEU A 1 322 ? 8.852 -4.769 -21.791 1.00 86.00 761 LEU A C 1
ATOM 2409 O O . LEU A 1 322 ? 8.168 -5.752 -21.487 1.00 84.32 761 LEU A O 1
ATOM 2414 N N . ALA A 1 323 ? 8.858 -3.650 -21.065 1.00 86.57 762 ALA A N 1
ATOM 2415 C CA . ALA A 1 323 ? 7.990 -3.518 -19.902 1.00 87.11 762 ALA A CA 1
ATOM 2416 C C . ALA A 1 323 ? 6.525 -3.683 -20.293 1.00 79.70 762 ALA A C 1
ATOM 2417 O O . ALA A 1 323 ? 5.775 -4.417 -19.639 1.00 71.20 762 ALA A O 1
ATOM 2419 N N . ARG A 1 324 ? 6.099 -3.018 -21.368 1.00 77.27 763 ARG A N 1
ATOM 2420 C CA . ARG A 1 324 ? 4.702 -3.122 -21.773 1.00 75.17 763 ARG A CA 1
ATOM 2421 C C . ARG A 1 324 ? 4.356 -4.553 -22.161 1.00 72.00 763 ARG A C 1
ATOM 2422 O O . ARG A 1 324 ? 3.281 -5.058 -21.814 1.00 65.12 763 ARG A O 1
ATOM 2430 N N . GLN A 1 325 ? 5.282 -5.247 -22.824 1.00 70.33 764 GLN A N 1
ATOM 2431 C CA . GLN A 1 325 ? 5.010 -6.615 -23.246 1.00 68.14 764 GLN A CA 1
ATOM 2432 C C . GLN A 1 325 ? 4.909 -7.573 -22.062 1.00 70.94 764 GLN A C 1
ATOM 2433 O O . GLN A 1 325 ? 4.059 -8.470 -22.063 1.00 71.79 764 GLN A O 1
ATOM 2439 N N . LYS A 1 326 ? 5.771 -7.415 -21.054 1.00 69.72 765 LYS A N 1
ATOM 2440 C CA . LYS A 1 326 ? 5.641 -8.216 -19.840 1.00 70.51 765 LYS A CA 1
ATOM 2441 C C . LYS A 1 326 ? 4.280 -7.996 -19.178 1.00 66.83 765 LYS A C 1
ATOM 2442 O O . LYS A 1 326 ? 3.615 -8.955 -18.766 1.00 64.85 765 LYS A O 1
ATOM 2448 N N . SER A 1 327 ? 3.849 -6.736 -19.061 1.00 67.75 766 SER A N 1
ATOM 2449 C CA . SER A 1 327 ? 2.576 -6.458 -18.394 1.00 60.49 766 SER A CA 1
ATOM 2450 C C . SER A 1 327 ? 1.408 -7.082 -19.143 1.00 58.53 766 SER A C 1
ATOM 2451 O O . SER A 1 327 ? 0.489 -7.639 -18.528 1.00 59.18 766 SER A O 1
ATOM 2454 N N . ILE A 1 328 ? 1.407 -6.966 -20.469 1.00 59.88 767 ILE A N 1
ATOM 2455 C CA . ILE A 1 328 ? 0.346 -7.558 -21.277 1.00 60.76 767 ILE A CA 1
ATOM 2456 C C . ILE A 1 328 ? 0.223 -9.052 -20.997 1.00 62.61 767 ILE A C 1
ATOM 2457 O O . ILE A 1 328 ? -0.889 -9.588 -20.878 1.00 58.95 767 ILE A O 1
ATOM 2462 N N . ARG A 1 329 ? 1.365 -9.746 -20.887 1.00 66.25 768 ARG A N 1
ATOM 2463 C CA . ARG A 1 329 ? 1.347 -11.177 -20.593 1.00 64.71 768 ARG A CA 1
ATOM 2464 C C . ARG A 1 329 ? 0.844 -11.450 -19.178 1.00 64.66 768 ARG A C 1
ATOM 2465 O O . ARG A 1 329 ? 0.084 -12.399 -18.959 1.00 66.53 768 ARG A O 1
ATOM 2473 N N . ARG A 1 330 ? 1.271 -10.643 -18.202 1.00 59.61 769 ARG A N 1
ATOM 2474 C CA . ARG A 1 330 ? 0.815 -10.820 -16.825 1.00 59.01 769 ARG A CA 1
ATOM 2475 C C . ARG A 1 330 ? -0.697 -10.643 -16.720 1.00 58.16 769 ARG A C 1
ATOM 2476 O O . ARG A 1 330 ? -1.382 -11.432 -16.060 1.00 57.41 769 ARG A O 1
ATOM 2484 N N . VAL A 1 331 ? -1.238 -9.623 -17.383 1.00 55.21 770 VAL A N 1
ATOM 2485 C CA . VAL A 1 331 ? -2.679 -9.399 -17.361 1.00 53.12 770 VAL A CA 1
ATOM 2486 C C . VAL A 1 331 ? -3.404 -10.503 -18.122 1.00 54.08 770 VAL A C 1
ATOM 2487 O O . VAL A 1 331 ? -4.494 -10.938 -17.736 1.00 52.37 770 VAL A O 1
ATOM 2491 N N . ALA A 1 332 ? -2.814 -10.990 -19.206 1.00 55.04 771 ALA A N 1
ATOM 2492 C CA . ALA A 1 332 ? -3.449 -12.098 -19.918 1.00 56.01 771 ALA A CA 1
ATOM 2493 C C . ALA A 1 332 ? -3.526 -13.350 -19.045 1.00 53.49 771 ALA A C 1
ATOM 2494 O O . ALA A 1 332 ? -4.490 -14.111 -19.147 1.00 55.88 771 ALA A O 1
ATOM 2496 N N . ARG A 1 333 ? -2.530 -13.574 -18.182 1.00 54.98 772 ARG A N 1
ATOM 2497 C CA . ARG A 1 333 ? -2.502 -14.721 -17.280 1.00 56.41 77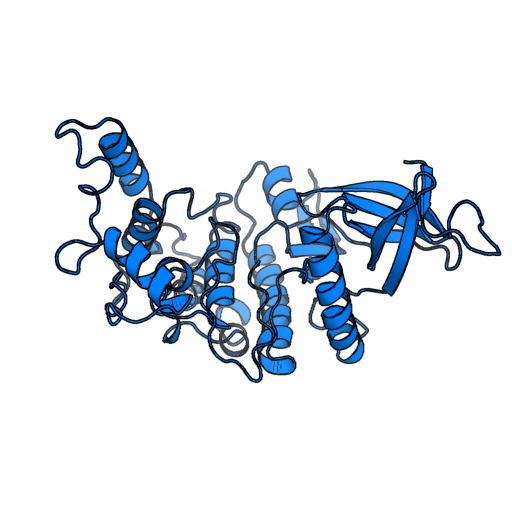2 ARG A CA 1
ATOM 2498 C C . ARG A 1 333 ? -3.447 -14.567 -16.094 1.00 58.11 772 ARG A C 1
ATOM 2499 O O . ARG A 1 333 ? -3.713 -15.554 -15.402 1.00 56.30 772 ARG A O 1
ATOM 2507 N N . MET A 1 334 ? -3.940 -13.369 -15.840 1.00 51.64 773 MET A N 1
ATOM 2508 C CA . MET A 1 334 ? -4.821 -13.135 -14.705 1.00 49.75 773 MET A CA 1
ATOM 2509 C C . MET A 1 334 ? -6.199 -13.720 -14.990 1.00 51.66 773 MET A C 1
ATOM 2510 O O . MET A 1 334 ? -6.808 -13.368 -16.003 1.00 49.59 773 MET A O 1
ATOM 2515 N N . PRO A 1 335 ? -6.729 -14.596 -14.148 1.00 49.49 774 PRO A N 1
ATOM 2516 C CA . PRO A 1 335 ? -8.033 -15.190 -14.439 1.00 50.16 774 PRO A CA 1
ATOM 2517 C C . PRO A 1 335 ? -9.176 -14.224 -14.178 1.00 50.10 774 PRO A C 1
ATOM 2518 O O . PRO A 1 335 ? -9.081 -13.311 -13.351 1.00 47.89 774 PRO A O 1
ATOM 2522 N N . GLU A 1 336 ? -10.255 -14.430 -14.926 1.00 52.05 775 GLU A N 1
ATOM 2523 C CA . GLU A 1 336 ? -11.540 -13.852 -14.561 1.00 48.06 775 GLU A CA 1
ATOM 2524 C C . GLU A 1 336 ? -12.050 -14.548 -13.305 1.00 39.40 775 GLU A C 1
ATOM 2525 O O . GLU A 1 336 ? -11.908 -15.769 -13.159 1.00 44.25 775 GLU A O 1
ATOM 2531 N N . LEU A 1 337 ? -12.639 -13.769 -12.405 1.00 40.18 776 LEU A N 1
ATOM 2532 C CA . LEU A 1 337 ? -13.053 -14.293 -11.098 1.00 38.94 776 LEU A CA 1
ATOM 2533 C C . LEU A 1 337 ? -13.846 -15.580 -11.224 1.00 40.49 776 LEU A C 1
ATOM 2534 O O . LEU A 1 337 ? -13.539 -16.575 -10.563 1.00 40.25 776 LEU A O 1
ATOM 2539 N N . HIS A 1 338 ? -14.842 -15.608 -12.129 1.00 40.52 777 HIS A N 1
ATOM 2540 C CA . HIS A 1 338 ? -15.713 -16.777 -12.202 1.00 46.21 777 HIS A CA 1
ATOM 2541 C C . HIS A 1 338 ? -14.940 -18.030 -12.601 1.00 46.94 777 HIS A C 1
ATOM 2542 O O . HIS A 1 338 ? -15.321 -19.141 -12.235 1.00 44.70 777 HIS A O 1
ATOM 2549 N N . SER A 1 339 ? -13.870 -17.886 -13.371 1.00 42.60 778 SER A N 1
ATOM 2550 C CA . SER A 1 339 ? -13.200 -19.077 -13.853 1.00 48.25 778 SER A CA 1
ATOM 2551 C C . SER A 1 339 ? -12.291 -19.690 -12.805 1.00 44.89 778 SER A C 1
ATOM 2552 O O . SER A 1 339 ? -11.802 -20.804 -13.001 1.00 48.73 778 SER A O 1
ATOM 2555 N N . ILE A 1 340 ? -12.079 -19.000 -11.694 1.00 44.40 779 ILE A N 1
ATOM 2556 C CA . ILE A 1 340 ? -11.232 -19.554 -10.647 1.00 46.56 779 ILE A CA 1
ATOM 2557 C C . ILE A 1 340 ? -11.917 -20.712 -9.943 1.00 48.09 779 ILE A C 1
ATOM 2558 O O . ILE A 1 340 ? -11.260 -21.678 -9.530 1.00 49.77 779 ILE A O 1
ATOM 2563 N N . PHE A 1 341 ? -13.236 -20.682 -9.840 1.00 45.83 780 PHE A N 1
ATOM 2564 C CA . PHE A 1 341 ? -13.926 -21.604 -8.962 1.00 43.57 780 PHE A CA 1
ATOM 2565 C C . PHE A 1 341 ? -14.491 -22.791 -9.717 1.00 47.19 780 PHE A C 1
ATOM 2566 O O . PHE A 1 341 ? -15.021 -22.662 -10.827 1.00 49.53 780 PHE A O 1
ATOM 2574 N N . ARG A 1 342 ? -14.337 -23.958 -9.111 1.00 47.13 781 ARG A N 1
ATOM 2575 C CA . ARG A 1 342 ? -14.964 -25.139 -9.634 1.00 48.46 781 ARG A CA 1
ATOM 2576 C C . ARG A 1 342 ? -16.474 -24.935 -9.628 1.00 52.11 781 ARG A C 1
ATOM 2577 O O . ARG A 1 342 ? -17.010 -24.218 -8.772 1.00 48.57 781 ARG A O 1
ATOM 2585 N N . PRO A 1 343 ? -17.168 -25.538 -10.584 1.00 49.80 782 PRO A N 1
ATOM 2586 C CA . PRO A 1 343 ? -18.636 -25.480 -10.596 1.00 60.08 782 PRO A CA 1
ATOM 2587 C C . PRO A 1 343 ? -19.276 -25.734 -9.239 1.00 58.63 782 PRO A C 1
ATOM 2588 O O . PRO A 1 343 ? -20.167 -24.974 -8.841 1.00 56.72 782 PRO A O 1
ATOM 2592 N N . GLU A 1 344 ? -18.818 -26.749 -8.498 1.00 52.75 783 GLU A N 1
ATOM 2593 C CA . GLU A 1 344 ? -19.419 -27.092 -7.214 1.00 51.97 783 GLU A CA 1
ATOM 2594 C C . GLU A 1 344 ? -19.154 -26.068 -6.121 1.00 54.04 783 GLU A C 1
ATOM 2595 O O . GLU A 1 344 ? -19.737 -26.178 -5.033 1.00 54.36 783 GLU A O 1
ATOM 2601 N N . HIS A 1 345 ? -18.303 -25.072 -6.363 1.00 47.87 784 HIS A N 1
ATOM 2602 C CA . HIS A 1 345 ? -17.999 -24.075 -5.347 1.00 49.36 784 HIS A CA 1
ATOM 2603 C C . HIS A 1 345 ? -18.631 -22.727 -5.674 1.00 43.42 784 HIS A C 1
ATOM 2604 O O . HIS A 1 345 ? -18.148 -21.683 -5.238 1.00 44.50 784 HIS A O 1
ATOM 2611 N N . ALA A 1 346 ? -19.731 -22.747 -6.429 1.00 45.92 785 ALA A N 1
ATOM 2612 C CA . ALA A 1 346 ? -20.426 -21.507 -6.776 1.00 45.45 785 ALA A CA 1
ATOM 2613 C C . ALA A 1 346 ? -20.799 -20.697 -5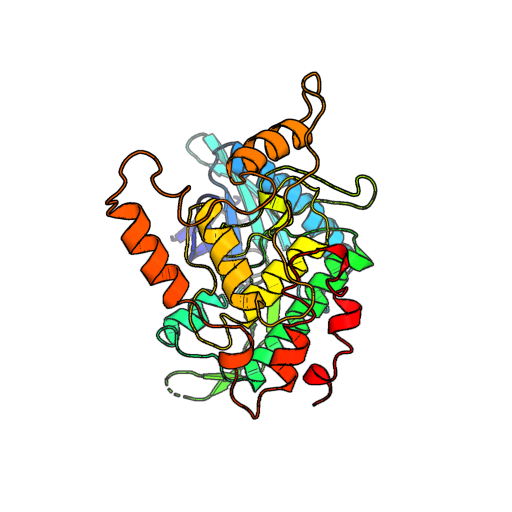.545 1.00 44.31 785 ALA A C 1
ATOM 2614 O O . ALA A 1 346 ? -20.786 -19.466 -5.588 1.00 40.73 785 ALA A O 1
ATOM 2616 N N . CYS A 1 347 ? -21.095 -21.356 -4.426 1.00 42.53 786 CYS A N 1
ATOM 2617 C CA . CYS A 1 347 ? -21.446 -20.598 -3.218 1.00 42.81 786 CYS A CA 1
ATOM 2618 C C . CYS A 1 347 ? -20.299 -19.720 -2.716 1.00 44.72 786 CYS A C 1
ATOM 2619 O O . CYS A 1 347 ? -20.509 -18.575 -2.291 1.00 38.92 786 CYS A O 1
ATOM 2622 N N . LEU A 1 348 ? -19.079 -20.235 -2.743 1.00 38.63 787 LEU A N 1
ATOM 2623 C CA . LEU A 1 348 ? -17.955 -19.417 -2.348 1.00 36.13 787 LEU A CA 1
ATOM 2624 C C . LEU A 1 348 ? -17.752 -18.263 -3.325 1.00 36.12 787 LEU A C 1
ATOM 2625 O O . LEU A 1 348 ? -17.435 -17.143 -2.913 1.00 33.67 787 LEU A O 1
ATOM 2630 N N . LEU A 1 349 ? -17.909 -18.525 -4.629 1.00 38.85 788 LEU A N 1
ATOM 2631 C CA . LEU A 1 349 ? -17.819 -17.446 -5.611 1.00 36.96 788 LEU A CA 1
ATOM 2632 C C . LEU A 1 349 ? -18.810 -16.329 -5.298 1.00 37.96 788 LEU A C 1
ATOM 2633 O O . LEU A 1 349 ? -18.458 -15.140 -5.338 1.00 38.75 788 LEU A O 1
ATOM 2638 N N . HIS A 1 350 ? -20.046 -16.695 -4.964 1.00 38.89 789 HIS A N 1
ATOM 2639 C CA . HIS A 1 350 ? -21.054 -15.693 -4.634 1.00 42.09 789 HIS A CA 1
ATOM 2640 C C . HIS A 1 350 ? -20.633 -14.870 -3.433 1.00 39.90 789 HIS A C 1
ATOM 2641 O O . HIS A 1 350 ? -20.711 -13.637 -3.450 1.00 40.47 789 HIS A O 1
ATOM 2648 N N . LEU A 1 351 ? -20.113 -15.525 -2.404 1.00 36.53 790 LEU A N 1
ATOM 2649 C CA . LEU A 1 351 ? -19.592 -14.776 -1.261 1.00 31.67 790 LEU A CA 1
ATOM 2650 C C . LEU A 1 351 ? -18.480 -13.800 -1.669 1.00 32.56 790 LEU A C 1
ATOM 2651 O O . LEU A 1 351 ? -18.475 -12.632 -1.270 1.00 35.90 790 LEU A O 1
ATOM 2656 N N . ILE A 1 352 ? -17.523 -14.262 -2.467 1.00 33.95 791 ILE A N 1
ATOM 2657 C CA . ILE A 1 352 ? -16.390 -13.395 -2.828 1.00 31.85 791 ILE A CA 1
ATOM 2658 C C . ILE A 1 352 ? -16.832 -12.213 -3.689 1.00 36.38 791 ILE A C 1
ATOM 2659 O O . ILE A 1 352 ? -16.240 -11.117 -3.607 1.00 37.01 791 ILE A O 1
ATOM 2664 N N A ARG A 1 353 ? -17.843 -12.427 -4.532 0.63 35.14 792 ARG A N 1
ATOM 2665 N N B ARG A 1 353 ? -17.873 -12.399 -4.513 0.37 35.24 792 ARG A N 1
ATOM 2666 C CA A ARG A 1 353 ? -18.430 -11.343 -5.317 0.63 38.33 792 ARG A CA 1
ATOM 2667 C CA B ARG A 1 353 ? -18.474 -11.334 -5.325 0.37 38.33 792 ARG A CA 1
ATOM 2668 C C A ARG A 1 353 ? -18.909 -10.208 -4.420 0.63 39.12 792 ARG A C 1
ATOM 2669 C C B ARG A 1 353 ? -19.195 -10.282 -4.489 0.37 38.74 792 ARG A C 1
ATOM 2670 O O A ARG A 1 353 ? -18.806 -9.036 -4.800 0.63 38.49 792 ARG A O 1
ATOM 2671 O O B ARG A 1 353 ? -19.591 -9.242 -5.022 0.37 37.08 792 ARG A O 1
ATOM 2686 N N . CYS A 1 354 ? -19.406 -10.529 -3.210 1.00 35.34 793 CYS A N 1
ATOM 2687 C CA . CYS A 1 354 ? -19.867 -9.484 -2.315 1.00 37.90 793 CYS A CA 1
ATOM 2688 C C . CYS A 1 354 ? -18.712 -8.751 -1.649 1.00 36.10 793 CYS A C 1
ATOM 2689 O O . CYS A 1 354 ? -18.963 -7.803 -0.885 1.00 37.76 793 CYS A O 1
ATOM 2692 N N . CYS A 1 355 ? -17.477 -9.213 -1.855 1.00 34.22 794 CYS A N 1
ATOM 2693 C CA . CYS A 1 355 ? -16.275 -8.629 -1.268 1.00 32.73 794 CYS A CA 1
ATOM 2694 C C . CYS A 1 355 ? -15.432 -7.893 -2.295 1.00 36.85 794 CYS A C 1
ATOM 2695 O O . CYS A 1 355 ? -14.985 -6.789 -2.042 1.00 34.14 794 CYS A O 1
ATOM 2698 N N . LEU A 1 356 ? -15.135 -8.535 -3.422 1.00 35.88 795 LEU A N 1
ATOM 2699 C CA . LEU A 1 356 ? -14.247 -7.962 -4.435 1.00 36.01 795 LEU A CA 1
ATOM 2700 C C . LEU A 1 356 ? -15.096 -7.148 -5.404 1.00 37.93 795 LEU A C 1
ATOM 2701 O O . LEU A 1 356 ? -15.401 -7.555 -6.523 1.00 39.65 795 LEU A O 1
ATOM 2706 N N . THR A 1 357 ? -15.557 -6.007 -4.902 1.00 35.72 796 THR A N 1
ATOM 2707 C CA . THR A 1 357 ? -16.207 -4.977 -5.691 1.00 35.45 796 THR A CA 1
ATOM 2708 C C . THR A 1 357 ? -15.320 -3.740 -5.703 1.00 36.30 796 THR A C 1
ATOM 2709 O O . THR A 1 357 ? -14.732 -3.369 -4.685 1.00 35.16 796 THR A O 1
ATOM 2713 N N . ILE A 1 358 ? -15.183 -3.133 -6.882 1.00 38.05 797 ILE A N 1
ATOM 2714 C CA . ILE A 1 358 ? -14.265 -2.015 -7.015 1.00 37.04 797 ILE A CA 1
ATOM 2715 C C . ILE A 1 358 ? -14.796 -0.818 -6.246 1.00 36.33 797 ILE A C 1
ATOM 2716 O O . ILE A 1 358 ? -14.036 -0.114 -5.568 1.00 36.81 797 ILE A O 1
ATOM 2721 N N . ASP A 1 359 ? -16.092 -0.575 -6.335 1.00 34.89 798 ASP A N 1
ATOM 2722 C CA . ASP A 1 359 ? -16.738 0.491 -5.570 1.00 40.00 798 ASP A CA 1
ATOM 2723 C C . ASP A 1 359 ? -16.847 0.052 -4.118 1.00 37.60 798 ASP A C 1
ATOM 2724 O O . ASP A 1 359 ? -17.606 -0.875 -3.834 1.00 36.71 798 ASP A O 1
ATOM 2729 N N . PRO A 1 360 ? -16.172 0.697 -3.172 1.00 36.09 799 PRO A N 1
ATOM 2730 C CA . PRO A 1 360 ? -16.296 0.254 -1.774 1.00 33.96 799 PRO A CA 1
ATOM 2731 C C . PRO A 1 360 ? -17.695 0.361 -1.238 1.00 40.57 799 PRO A C 1
ATOM 2732 O O . PRO A 1 360 ? -18.051 -0.378 -0.313 1.00 37.11 799 PRO A O 1
ATOM 2736 N N . LEU A 1 361 ? -18.533 1.222 -1.800 1.00 36.96 800 LEU A N 1
ATOM 2737 C CA . LEU A 1 361 ? -19.869 1.353 -1.246 1.00 41.90 800 LEU A CA 1
ATOM 2738 C C . LEU A 1 361 ? -20.721 0.131 -1.557 1.00 45.68 800 LEU A C 1
ATOM 2739 O O . LEU A 1 361 ? -21.730 -0.088 -0.887 1.00 43.96 800 LEU A O 1
ATOM 2744 N N . LYS A 1 362 ? -20.314 -0.679 -2.535 1.00 42.76 801 LYS A N 1
ATOM 2745 C CA . LYS A 1 362 ? -21.019 -1.908 -2.881 1.00 45.01 801 LYS A CA 1
ATOM 2746 C C . LYS A 1 362 ? -20.608 -3.106 -2.028 1.00 42.34 801 LYS A C 1
ATOM 2747 O O . LYS A 1 362 ? -21.340 -4.105 -2.012 1.00 41.47 801 LYS A O 1
ATOM 2753 N N . ARG A 1 363 ? -19.480 -3.032 -1.318 1.00 37.17 802 ARG A N 1
ATOM 2754 C CA . ARG A 1 363 ? -19.016 -4.162 -0.525 1.00 39.15 802 ARG A CA 1
ATOM 2755 C C . ARG A 1 363 ? -19.910 -4.401 0.678 1.00 37.27 802 ARG A C 1
ATOM 2756 O O . ARG A 1 363 ? -20.366 -3.465 1.329 1.00 39.42 802 ARG A O 1
ATOM 2764 N N . TRP A 1 364 ? -20.118 -5.664 1.000 1.00 37.29 803 TRP A N 1
ATOM 2765 C CA . TRP A 1 364 ? -20.988 -5.988 2.111 1.00 39.69 803 TRP A CA 1
ATOM 2766 C C . TRP A 1 364 ? -20.280 -5.721 3.431 1.00 37.64 803 TRP A C 1
ATOM 2767 O O . TRP A 1 364 ? -19.052 -5.720 3.498 1.00 36.92 803 TRP A O 1
ATOM 2778 N N . ARG A 1 365 ? -21.075 -5.445 4.455 1.00 39.63 804 ARG A N 1
ATOM 2779 C CA . ARG A 1 365 ? -20.571 -5.380 5.817 1.00 40.09 804 ARG A CA 1
ATOM 2780 C C . ARG A 1 365 ? -20.297 -6.793 6.314 1.00 39.27 804 ARG A C 1
ATOM 2781 O O . ARG A 1 365 ? -20.933 -7.754 5.875 1.00 38.36 804 ARG A O 1
ATOM 2789 N N . PRO A 1 366 ? -19.345 -6.953 7.224 1.00 36.62 805 PRO A N 1
ATOM 2790 C CA . PRO A 1 366 ? -18.979 -8.313 7.625 1.00 35.47 805 PRO A CA 1
ATOM 2791 C C . PRO A 1 366 ? -20.119 -9.054 8.306 1.00 40.86 805 PRO A C 1
ATOM 2792 O O . PRO A 1 366 ? -20.231 -10.276 8.136 1.00 40.20 805 PRO A O 1
ATOM 2796 N N . SER A 1 367 ? -20.975 -8.358 9.061 1.00 41.60 806 SER A N 1
ATOM 2797 C CA . SER A 1 367 ? -22.123 -9.016 9.685 1.00 42.68 806 SER A CA 1
ATOM 2798 C C . SER A 1 367 ? -23.077 -9.546 8.633 1.00 45.77 806 SER A C 1
ATOM 2799 O O . SER A 1 367 ? -23.697 -10.589 8.833 1.00 47.31 806 SER A O 1
ATOM 2802 N N . GLU A 1 368 ? -23.171 -8.860 7.491 1.00 42.39 807 GLU A N 1
ATOM 2803 C CA . GLU A 1 368 ? -23.985 -9.353 6.380 1.00 43.85 807 GLU A CA 1
ATOM 2804 C C . GLU A 1 368 ? -23.335 -10.552 5.688 1.00 39.62 807 GLU A C 1
ATOM 2805 O O . GLU A 1 368 ? -24.031 -11.484 5.258 1.00 42.08 807 GLU A O 1
ATOM 2811 N N . LEU A 1 369 ? -22.021 -10.503 5.497 1.00 37.66 808 LEU A N 1
ATOM 2812 C CA . LEU A 1 369 ? -21.308 -11.646 4.925 1.00 38.61 808 LEU A CA 1
ATOM 2813 C C . LEU A 1 369 ? -21.475 -12.882 5.801 1.00 41.00 808 LEU A C 1
ATOM 2814 O O . LEU A 1 369 ? -21.544 -14.014 5.298 1.00 39.80 808 LEU A O 1
ATOM 2819 N N . LEU A 1 370 ? -21.509 -12.687 7.115 1.00 41.72 809 LEU A N 1
ATOM 2820 C CA . LEU A 1 370 ? -21.724 -13.825 8.000 1.00 46.47 809 LEU A CA 1
ATOM 2821 C C . LEU A 1 370 ? -23.098 -14.465 7.815 1.00 44.16 809 LEU A C 1
ATOM 2822 O O . LEU A 1 370 ? -23.271 -15.616 8.211 1.00 51.37 809 LEU A O 1
ATOM 2827 N N . ARG A 1 371 ? -24.072 -13.767 7.235 1.00 46.56 810 ARG A N 1
ATOM 2828 C CA A ARG A 1 371 ? -25.385 -14.350 6.992 0.47 48.67 810 ARG A CA 1
ATOM 2829 C CA B ARG A 1 371 ? -25.390 -14.336 6.980 0.53 48.69 810 ARG A CA 1
ATOM 2830 C C . ARG A 1 371 ? -25.482 -15.011 5.621 1.00 44.24 810 ARG A C 1
ATOM 2831 O O . ARG A 1 371 ? -26.531 -15.544 5.283 1.00 49.67 810 ARG A O 1
ATOM 2846 N N . HIS A 1 372 ? -24.419 -14.977 4.843 1.00 45.24 811 HIS A N 1
ATOM 2847 C CA . HIS A 1 372 ? -24.388 -15.557 3.520 1.00 46.72 811 HIS A CA 1
ATOM 2848 C C . HIS A 1 372 ? -24.585 -17.079 3.568 1.00 47.85 811 HIS A C 1
ATOM 2849 O O . HIS A 1 372 ? -24.065 -17.749 4.465 1.00 44.37 811 HIS A O 1
ATOM 2856 N N . PRO A 1 373 ? -25.317 -17.659 2.613 1.00 44.97 812 PRO A N 1
ATOM 2857 C CA . PRO A 1 373 ? -25.539 -19.111 2.649 1.00 51.16 812 PRO A CA 1
ATOM 2858 C C . PRO A 1 373 ? -24.269 -19.950 2.610 1.00 51.97 812 PRO A C 1
ATOM 2859 O O . PRO A 1 373 ? -24.316 -21.111 3.027 1.00 55.67 812 PRO A O 1
ATOM 2863 N N . PHE A 1 374 ? -23.138 -19.423 2.135 1.00 44.58 813 PHE A N 1
ATOM 2864 C CA . PHE A 1 374 ? -21.906 -20.198 2.207 1.00 46.90 813 PHE A CA 1
ATOM 2865 C C . PHE A 1 374 ? -21.633 -20.654 3.639 1.00 48.00 813 PHE A C 1
ATOM 2866 O O . PHE A 1 374 ? -21.083 -21.737 3.855 1.00 52.03 813 PHE A O 1
ATOM 2874 N N . PHE A 1 375 ? -22.080 -19.891 4.624 1.00 43.98 814 PHE A N 1
ATOM 2875 C CA . PHE A 1 375 ? -21.853 -20.258 6.013 1.00 53.99 814 PHE A CA 1
ATOM 2876 C C . PHE A 1 375 ? -22.980 -21.066 6.631 1.00 57.66 814 PHE A C 1
ATOM 2877 O O . PHE A 1 375 ? -22.812 -21.577 7.741 1.00 60.88 814 PHE A O 1
ATOM 2885 N N . MET A 1 376 ? -24.113 -21.200 5.960 1.00 61.30 815 MET A N 1
ATOM 2886 C CA . MET A 1 376 ? -25.145 -22.088 6.476 1.00 67.08 815 MET A CA 1
ATOM 2887 C C . MET A 1 376 ? -24.937 -23.527 6.021 1.00 72.72 815 MET A C 1
ATOM 2888 O O . MET A 1 376 ? -25.311 -24.455 6.743 1.00 79.89 815 MET A O 1
ATOM 2893 N N . SER A 1 377 ? -24.306 -23.727 4.866 1.00 76.81 816 SER A N 1
ATOM 2894 C CA . SER A 1 377 ? -24.092 -2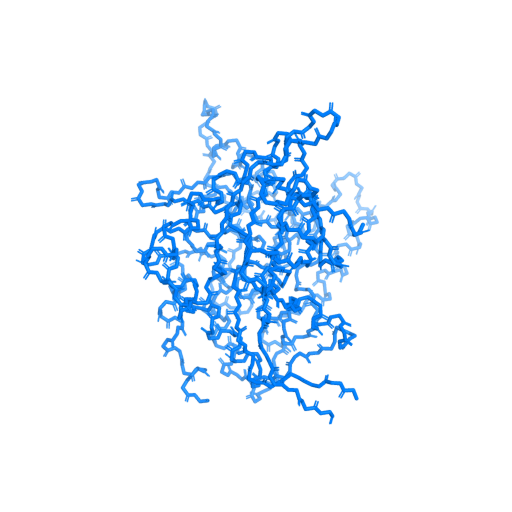5.049 4.293 1.00 78.03 816 SER A CA 1
ATOM 2895 C C . SER A 1 377 ? -22.665 -25.555 4.530 1.00 79.50 816 SER A C 1
ATOM 2896 O O . SER A 1 377 ? -22.276 -25.894 5.649 1.00 79.94 816 SER A O 1
#

Sequence (355 aa):
VGEGLGPTADFPNGRYQILAPLGSGTFGKVVSCWDRRVTEQQLVAVKVIRAVRKYAEAARMEIDILLELGRKDPTSRFHCVRMLSYFTHVSQQGNAHVCLVFEHLGPSLFDVLMRNHFRPLPVPILRAVARQLLEAITFLHEHNQIVHTDIKPENVLIVKSDYTEERTIVNPDVRLIDFGSASRLDKVSVRHAIVSTRHYRAPEIILGTGWSFACDIWSFGALLVEECYTGQTLFQSHDDLEHLQLMQKLLQHENGEVIVPPPRPSPSSTSMGSQRRREALKLFRDGRLNWPEGIDEQSANSLARQKSIRRVARMPELHSIFRPEHACLLHLIRRCCLTIDPLKRWRPSELLRRHPFFMS

Secondary structure (DSSP, 8-state):
---EES--SS-TT-SEEEEEEEEEETTEEEEEEEETTTTEEEEEEEE-S-HHHHHHHHHHHHHHHHHHHH-TT-TT-BPPEEEEEEEE-SSSPEEEEEEES----BHHHHHHHTTTPPPPHHHHHHHHHHHHHHHHIIIIIH-EE----SGGGEEEEEEEEE---EEEEEEEEE---TT-EE-SS---B-S--S-GGG--HHHHHTS-B-THHHHHHHHHHHHHHHHSS-S----SHHHHHHHHHHHHTTSTT----PPPPPPTT--SHHHHHHHHHHTTEETTEE-TTTTT-SS-SS-HHHHHHHHHHHHSPPHHHHS-GGGHHHHHHHHTT--SSGGGSPPHHHHTTSGGGT-

Organism: Cyanidioschyzon merolae (strain NIES-3377 / 10D) (NCBI:txid280699)

Foldseek 3Di:
DQFAFDADPVRNSHQWGFDAWDDADQQGTKTWTQRNPVRAIKIKGWGFLPVVSQVLLVVVVVVLVVVCVVPVPPPLAAWHFPDWDWGQDPVGRTTTMTITHQFAAFLLNVLVVVVLAAADVVVLLLQLLSVLSNLCCQCPVQQKAQLADARRQKTQRDFDWDPVTDTDDGRIHGYDSSPMDRPPPPAWDAAQTYDPLLAALCNQQLVTDGNLSVLSSSLQRSLSNGGSDRQQPDPDSLLSQLLLCLQCVVPPPAFDWHDDQDDPPDDDPSNVSSVVSCLQDDPGHGCPPCPQCVPDPDDPRSVVSVVVSVPRDHLVVSDDPVVVQSSVLSSLRSGNPSVSHDRSVVSSVRCSNVD